Protein AF-A0A0G0SD91-F1 (afdb_monomer_lite)

pLDDT: mean 77.03, std 15.84, range [38.84, 97.56]

Radius of gyration: 37.97 Å; chains: 1; bounding box: 126×63×92 Å

Sequence (371 aa):
MRRHIIYLAIAIAIIWIVPMLSSYANAATCQLTNITWTQESAKIGDLVKYKIDGKNCSLEKVHVVVWSDHSGSSDTREAEFDVYFPREGAVFISDWRVANSNPFTNASLYLVASINSSGSGTSVDSSKTGTIKYLKVAPVIDQNPTVTITDFSITPITIPANEATRLKVTFKAKVDSPLYFIARCSGVQAFMIDGAGNKVYTQAIKPVSATNPNYSFDFNHDYTAGGDGVVAFRGKLECIGSAIVVLPTSSSVPITIGKGGGTGTGNTGAPGTPGTTQNYQFTVPNWLKGQPSSLTDLLDIIAKWLFNLAIPVAVGLIIWAGVLLMTAGANPANVKKGGAILKWVAIGLAIIFINKGFISLIRSVLELGNK

InterPro domains:
  IPR043993 Type IV secretion system pilin [PF18895] (294-360)

Secondary structure (DSSP, 8-state):
-HHHHHHHHHHHHHHHHHHHHT-----PPPEEEEEEES-SEE-TT-EEEEEEEEES-TT-EEEEEEEEE-TTS--EEEEEEEEE--SS-SEEEEEEE-------TTPEEEEEEEESTTTTS-EEETTTSS----EEE---------EEEEEEEEE-SEEETTSEEEEEEEEEEEES-HHHHHHH-SEEEEEEE-TT--EEEEPPPEEPPSS--EEEEEEEEEEE-SSSEEEEEEEEEEEES-S-----BPPPEEEEEEPS--------PPPPPTTS----------TT-S--SSHHHHHHHHHHHHHHHHHHHHHHHHHHHHHHHHT-TT-HHHHHHHHHHHHHHHHHHHHHHHHHHHHHHHHHHHHHTT-

Foldseek 3Di:
DVVVVVVVVVVVVCVVVVVVVVPPPPLPPKAWDAKDWPALEDEQFDKTKIKTFIDSQAQFKKKKWKWWDDVPDDIDTDDIDIDTHHNDDRMDMDIDGRHPPDLDFFIFIWMKMFGDPPPDTNIDTLVPPPPNSGHGHHGPPPPLFDKDWPDWDWPPLEAEAQDWDKIKIKTKIFGPQLSVLVVAFQWKKKFKAWPVRDTPDIDDTDGGDNPDRMDMDIDIDTDHHNDFDKIWIKMWMDGPRHPPRDTDIGDIRIRGHDHPDDDDDDDDDDDDDPPDDDDDPPDPPPLCPPPDPDPVVVVVSVLVVCVVVLVVVLVVLLVVLVVLCVPCPPPVVSVVVSVVSNVVSVVVVVVSVVVVVVVVVVVVVVVVVVD

Organism: NCBI:txid1619031

Structure (mmCIF, N/CA/C/O backbone):
data_AF-A0A0G0SD91-F1
#
_entry.id   AF-A0A0G0SD91-F1
#
loop_
_atom_site.group_PDB
_atom_site.id
_atom_site.type_symbol
_atom_site.label_atom_id
_atom_site.label_alt_id
_atom_site.label_comp_id
_atom_site.label_asym_id
_atom_site.label_entity_id
_atom_site.label_seq_id
_atom_site.pdbx_PDB_ins_code
_atom_site.Cartn_x
_atom_site.Cartn_y
_atom_site.Cartn_z
_atom_site.occupancy
_atom_site.B_iso_or_equiv
_atom_site.auth_seq_id
_atom_site.auth_comp_id
_atom_site.auth_asym_id
_atom_site.auth_atom_id
_atom_site.pdbx_PDB_model_num
ATOM 1 N N . MET A 1 1 ? -85.835 14.166 34.777 1.00 57.97 1 MET A N 1
ATOM 2 C CA . MET A 1 1 ? -85.043 13.206 35.587 1.00 57.97 1 MET A CA 1
ATOM 3 C C . MET A 1 1 ? -83.974 12.442 34.792 1.00 57.97 1 MET A C 1
ATOM 5 O O . MET A 1 1 ? -82.835 12.431 35.230 1.00 57.97 1 MET A O 1
ATOM 9 N N . ARG A 1 2 ? -84.260 11.884 33.601 1.00 56.41 2 ARG A N 1
ATOM 10 C CA . ARG A 1 2 ? -83.272 11.117 32.796 1.00 56.41 2 ARG A CA 1
ATOM 11 C C . ARG A 1 2 ? -81.983 11.861 32.400 1.00 56.41 2 ARG A C 1
ATOM 13 O O . ARG A 1 2 ? -80.931 11.239 32.361 1.00 56.41 2 ARG A O 1
ATOM 20 N N . ARG A 1 3 ? -82.034 13.173 32.135 1.00 57.56 3 ARG A N 1
ATOM 21 C CA . ARG A 1 3 ? -80.836 13.947 31.746 1.00 57.56 3 ARG A CA 1
ATOM 22 C C . ARG A 1 3 ? -79.825 14.112 32.890 1.00 57.56 3 ARG A C 1
ATOM 24 O O . ARG A 1 3 ? -78.634 14.043 32.632 1.00 57.56 3 ARG A O 1
ATOM 31 N N . HIS A 1 4 ? -80.270 14.235 34.142 1.00 67.88 4 HIS A N 1
ATOM 32 C CA . HIS A 1 4 ? -79.358 14.403 35.284 1.00 67.88 4 HIS A CA 1
ATOM 33 C C . HIS A 1 4 ? -78.579 13.129 35.638 1.00 67.88 4 HIS A C 1
ATOM 35 O O . HIS A 1 4 ? -77.438 13.223 36.074 1.00 67.88 4 HIS A O 1
ATOM 41 N N . ILE A 1 5 ? -79.145 11.946 35.379 1.00 72.62 5 ILE A N 1
ATOM 42 C CA . ILE A 1 5 ? -78.468 10.662 35.629 1.00 72.62 5 ILE A CA 1
ATOM 43 C C . ILE A 1 5 ? -77.299 10.455 34.650 1.00 72.62 5 ILE A C 1
ATOM 45 O O . ILE A 1 5 ? -76.251 9.950 35.041 1.00 72.62 5 ILE A O 1
ATOM 49 N N . ILE A 1 6 ? -77.437 10.911 33.399 1.00 76.25 6 ILE A N 1
ATOM 50 C CA . ILE A 1 6 ? -76.376 10.801 32.384 1.00 76.25 6 ILE A CA 1
ATOM 51 C C . ILE A 1 6 ? -75.187 11.710 32.730 1.00 76.25 6 ILE A C 1
ATOM 53 O O . ILE A 1 6 ? -74.043 11.270 32.651 1.00 76.25 6 ILE A O 1
ATOM 57 N N . TYR A 1 7 ? -75.435 12.946 33.179 1.00 74.69 7 TYR A N 1
ATOM 58 C CA . TYR A 1 7 ? -74.351 13.850 33.587 1.00 74.69 7 TYR A CA 1
ATOM 59 C C . TYR A 1 7 ? -73.606 13.356 34.832 1.00 74.69 7 TYR A C 1
ATOM 61 O O . TYR A 1 7 ? -72.387 13.488 34.895 1.00 74.69 7 TYR A O 1
ATOM 69 N N . LEU A 1 8 ? -74.308 12.733 35.785 1.00 77.06 8 LEU A N 1
ATOM 70 C CA . LEU A 1 8 ? -73.675 12.148 36.968 1.00 77.06 8 LEU A CA 1
ATOM 71 C C . LEU A 1 8 ? -72.787 10.945 36.599 1.00 77.06 8 LEU A C 1
ATOM 73 O O . LEU A 1 8 ? -71.674 10.828 37.102 1.00 77.06 8 LEU A O 1
ATOM 77 N N . ALA A 1 9 ? -73.236 10.091 35.673 1.00 74.25 9 ALA A N 1
ATOM 78 C CA . ALA A 1 9 ? -72.454 8.947 35.202 1.00 74.25 9 ALA A CA 1
ATOM 79 C C . ALA A 1 9 ? -71.188 9.371 34.432 1.00 74.25 9 ALA A C 1
ATOM 81 O O . ALA A 1 9 ? -70.125 8.788 34.635 1.00 74.25 9 ALA A O 1
ATOM 82 N N . ILE A 1 10 ? -71.273 10.416 33.599 1.00 76.44 10 ILE A N 1
ATOM 83 C CA . ILE A 1 10 ? -70.111 10.960 32.877 1.00 76.44 10 ILE A CA 1
ATOM 84 C C . ILE A 1 10 ? -69.128 11.631 33.847 1.00 76.44 10 ILE A C 1
ATOM 86 O O . ILE A 1 10 ? -67.925 11.417 33.733 1.00 76.44 10 ILE A O 1
ATOM 90 N N . ALA A 1 11 ? -69.614 12.388 34.836 1.00 76.06 11 ALA A N 1
ATOM 91 C CA . ALA A 1 11 ? -68.754 13.018 35.839 1.00 76.06 11 ALA A CA 1
ATOM 92 C C . ALA A 1 11 ? -68.000 11.982 36.690 1.00 76.06 11 ALA A C 1
ATOM 94 O O . ALA A 1 11 ? -66.803 12.135 36.925 1.00 76.06 11 ALA A O 1
ATOM 95 N N . ILE A 1 12 ? -68.666 10.892 37.089 1.00 75.25 12 ILE A N 1
ATOM 96 C CA . ILE A 1 12 ? -68.025 9.788 37.815 1.00 75.25 12 ILE A CA 1
ATOM 97 C C . ILE A 1 12 ? -66.996 9.084 36.917 1.00 75.25 12 ILE A C 1
ATOM 99 O O . ILE A 1 12 ? -65.880 8.843 37.363 1.00 75.25 12 ILE A O 1
ATOM 103 N N . ALA A 1 13 ? -67.307 8.825 35.643 1.00 68.25 13 ALA A N 1
ATOM 104 C CA . ALA A 1 13 ? -66.346 8.223 34.715 1.00 68.25 13 ALA A CA 1
ATOM 105 C C . ALA A 1 13 ? -65.090 9.096 34.517 1.00 68.25 13 ALA A C 1
ATOM 107 O O . ALA A 1 13 ? -63.977 8.577 34.527 1.00 68.25 13 ALA A O 1
ATOM 108 N N . ILE A 1 14 ? -65.237 10.421 34.415 1.00 68.31 14 ILE A N 1
ATOM 109 C CA . ILE A 1 14 ? -64.098 11.347 34.290 1.00 68.31 14 ILE A CA 1
ATOM 110 C C . ILE A 1 14 ? -63.249 11.353 35.574 1.00 68.31 14 ILE A C 1
ATOM 112 O O . ILE A 1 14 ? -62.024 11.321 35.487 1.00 68.31 14 ILE A O 1
ATOM 116 N N . ILE A 1 15 ? -63.868 11.301 36.759 1.00 72.06 15 ILE A N 1
ATOM 117 C CA . ILE A 1 15 ? -63.155 11.250 38.050 1.00 72.06 15 ILE A CA 1
ATOM 118 C C . ILE A 1 15 ? -62.310 9.970 38.203 1.00 72.06 15 ILE A C 1
ATOM 120 O O . ILE A 1 15 ? -61.256 10.019 38.832 1.00 72.06 15 ILE A O 1
ATOM 124 N N . TRP A 1 16 ? -62.712 8.849 37.592 1.00 60.22 16 TRP A N 1
ATOM 125 C CA . TRP A 1 16 ? -61.935 7.599 37.605 1.00 60.22 16 TRP A CA 1
ATOM 126 C C . TRP A 1 16 ? -60.894 7.488 36.478 1.00 60.22 16 TRP A C 1
ATOM 128 O O . TRP A 1 16 ? -59.903 6.781 36.643 1.00 60.22 16 TRP A O 1
ATOM 138 N N . ILE A 1 17 ? -61.070 8.190 35.352 1.00 57.78 17 ILE A N 1
ATOM 139 C CA . ILE A 1 17 ? -60.138 8.136 34.208 1.00 57.78 17 ILE A CA 1
ATOM 140 C C . ILE A 1 17 ? -58.971 9.128 34.368 1.00 57.78 17 ILE A C 1
ATOM 142 O O . ILE A 1 17 ? -57.847 8.830 33.966 1.00 57.78 17 ILE A O 1
ATOM 146 N N . VAL A 1 18 ? -59.193 10.289 34.993 1.00 58.34 18 VAL A N 1
ATOM 147 C CA . VAL A 1 18 ? -58.158 11.330 35.159 1.00 58.34 18 VAL A CA 1
ATOM 148 C C . VAL A 1 18 ? -56.937 10.874 35.990 1.00 58.34 18 VAL A C 1
ATOM 150 O O . VAL A 1 18 ? -55.821 11.188 35.574 1.00 58.34 18 VAL A O 1
ATOM 153 N N . PRO A 1 19 ? -57.058 10.070 37.069 1.00 53.84 19 PRO A N 1
ATOM 154 C CA . PRO A 1 19 ? -55.893 9.565 37.806 1.00 53.84 19 PRO A CA 1
ATOM 155 C C . PRO A 1 19 ? -55.067 8.530 37.023 1.00 53.84 19 PRO A C 1
ATOM 157 O O . PRO A 1 19 ? -53.876 8.356 37.284 1.00 53.84 19 PRO A O 1
ATOM 160 N N . MET A 1 20 ? -55.674 7.852 36.040 1.00 50.22 20 MET A N 1
ATOM 161 C CA . MET A 1 20 ? -54.981 6.887 35.177 1.00 50.22 20 MET A CA 1
ATOM 162 C C . MET A 1 20 ? -54.070 7.579 34.152 1.00 50.22 20 MET A C 1
ATOM 164 O O . MET A 1 20 ? -53.064 7.006 33.743 1.00 50.22 20 MET A O 1
ATOM 168 N N . LEU A 1 21 ? -54.362 8.836 33.802 1.00 51.53 21 LEU A N 1
ATOM 169 C CA . LEU A 1 21 ? -53.536 9.664 32.916 1.00 51.53 21 LEU A CA 1
ATOM 170 C C . LEU A 1 21 ? -52.438 10.448 33.653 1.00 51.53 21 LEU A C 1
ATOM 172 O O . LEU A 1 21 ? -51.563 11.004 33.001 1.00 51.53 21 LEU A O 1
ATOM 176 N N . SER A 1 22 ? -52.424 10.480 34.991 1.00 46.84 22 SER A N 1
ATOM 177 C CA . SER A 1 22 ? -51.374 11.156 35.778 1.00 46.84 22 SER A CA 1
ATOM 178 C C . SER A 1 22 ? -50.196 10.256 36.170 1.00 46.84 22 SER A C 1
ATOM 180 O O . SER A 1 22 ? -49.321 10.679 36.918 1.00 46.84 22 SER A O 1
ATOM 182 N N . SER A 1 23 ? -50.135 9.029 35.645 1.00 47.47 23 SER A N 1
ATOM 183 C CA . SER A 1 23 ? -48.976 8.135 35.785 1.00 47.47 23 SER A CA 1
ATOM 184 C C . SER A 1 23 ? -48.070 8.153 34.548 1.00 47.47 23 SER A C 1
ATOM 186 O O . SER A 1 23 ? -47.435 7.155 34.213 1.00 47.47 23 SER A O 1
ATOM 188 N N . TYR A 1 24 ? -47.937 9.314 33.894 1.00 48.19 24 TYR A N 1
ATOM 189 C CA . TYR A 1 24 ? -46.712 9.610 33.151 1.00 48.19 24 TYR A CA 1
ATOM 190 C C . TYR A 1 24 ? -45.599 9.753 34.183 1.00 48.19 24 TYR A C 1
ATOM 192 O O . TYR A 1 24 ? -45.328 10.830 34.710 1.00 48.19 24 TYR A O 1
ATOM 200 N N . ALA A 1 25 ? -45.031 8.600 34.534 1.00 47.72 25 ALA A N 1
ATOM 201 C CA . ALA A 1 25 ? -43.797 8.484 35.273 1.00 47.72 25 ALA A CA 1
ATOM 202 C C . ALA A 1 25 ? -42.819 9.525 34.732 1.00 47.72 25 ALA A C 1
ATOM 204 O O . ALA A 1 25 ? -42.653 9.634 33.515 1.00 47.72 25 ALA A O 1
ATOM 205 N N . ASN A 1 26 ? -42.187 10.279 35.634 1.00 50.97 26 ASN A N 1
ATOM 206 C CA . ASN A 1 26 ? -40.977 11.020 35.314 1.00 50.97 26 ASN A CA 1
ATOM 207 C C . ASN A 1 26 ? -40.096 10.065 34.511 1.00 50.97 26 ASN A C 1
ATOM 209 O O . ASN A 1 26 ? -39.645 9.062 35.071 1.00 50.97 26 ASN A O 1
ATOM 213 N N . ALA A 1 27 ? -39.952 10.308 33.204 1.00 57.25 27 ALA A N 1
ATOM 214 C CA . ALA A 1 27 ? -39.057 9.525 32.375 1.00 57.25 27 ALA A CA 1
ATOM 215 C C . ALA A 1 27 ? -37.710 9.628 33.075 1.00 57.25 27 ALA A C 1
ATOM 217 O O . ALA A 1 27 ? -37.173 10.729 33.225 1.00 57.25 27 ALA A O 1
ATOM 218 N N . ALA A 1 28 ? -37.277 8.519 33.674 1.00 67.50 28 ALA A N 1
ATOM 219 C CA . ALA A 1 28 ? -36.104 8.525 34.518 1.00 67.50 28 ALA A CA 1
ATOM 220 C C . ALA A 1 28 ? -34.969 9.086 33.667 1.00 67.50 28 ALA A C 1
ATOM 222 O O . ALA A 1 28 ? -34.716 8.577 32.577 1.00 67.50 28 ALA A O 1
ATOM 223 N N . THR A 1 29 ? -34.378 10.190 34.122 1.00 81.19 29 THR A N 1
ATOM 224 C CA . THR A 1 29 ? -33.370 10.903 33.346 1.00 81.19 29 THR A CA 1
ATOM 225 C C . THR A 1 29 ? -32.266 9.921 32.987 1.00 81.19 29 THR A C 1
ATOM 227 O O . THR A 1 29 ? -31.808 9.160 33.844 1.00 81.19 29 THR A O 1
ATOM 230 N N . CYS A 1 30 ? -31.890 9.882 31.708 1.00 83.19 30 CYS A N 1
ATOM 231 C CA . CYS A 1 30 ? -30.804 9.024 31.261 1.00 83.19 30 CYS A CA 1
ATOM 232 C C . CYS A 1 30 ? -29.552 9.350 32.074 1.00 83.19 30 CYS A C 1
ATOM 234 O O . CYS A 1 30 ? -29.161 10.508 32.220 1.00 83.19 30 CYS A O 1
ATOM 236 N N . GLN A 1 31 ? -28.956 8.315 32.650 1.00 86.19 31 GLN A N 1
ATOM 237 C CA . GLN A 1 31 ? -27.756 8.425 33.463 1.00 86.19 31 GLN A CA 1
ATOM 238 C C . GLN A 1 31 ? -26.686 7.543 32.849 1.00 86.19 31 GLN A C 1
ATOM 240 O O . GLN A 1 31 ? -26.772 6.315 32.919 1.00 86.19 31 GLN A O 1
ATOM 245 N N . LEU A 1 32 ? -25.664 8.161 32.261 1.00 86.44 32 LEU A N 1
ATOM 246 C CA . LEU A 1 32 ? -24.456 7.439 31.880 1.00 86.44 32 LEU A CA 1
ATOM 247 C C . LEU A 1 32 ? -23.787 6.897 33.147 1.00 86.44 32 LEU A C 1
ATOM 249 O O . LEU A 1 32 ? -23.733 7.566 34.177 1.00 86.44 32 LEU A O 1
ATOM 253 N N . THR A 1 33 ? -23.286 5.672 33.069 1.00 86.00 33 THR A N 1
ATOM 254 C CA . THR A 1 33 ? -22.681 4.966 34.205 1.00 86.00 33 THR A CA 1
ATOM 255 C C . THR A 1 33 ? -21.227 4.605 33.960 1.00 86.00 33 THR A C 1
ATOM 257 O O . THR A 1 33 ? -20.437 4.643 34.899 1.00 86.00 33 THR A O 1
ATOM 260 N N . ASN A 1 34 ? -20.855 4.272 32.722 1.00 85.50 34 ASN A N 1
ATOM 261 C CA . ASN A 1 34 ? -19.487 3.896 32.391 1.00 85.50 34 ASN A CA 1
ATOM 262 C C . ASN A 1 34 ? -19.179 4.151 30.912 1.00 85.50 34 ASN A C 1
ATOM 264 O O . ASN A 1 34 ? -20.070 4.082 30.064 1.00 85.50 34 ASN A O 1
ATOM 268 N N . ILE A 1 35 ? -17.910 4.398 30.600 1.00 85.62 35 ILE A N 1
ATOM 269 C CA . ILE A 1 35 ? -17.395 4.428 29.233 1.00 85.62 35 ILE A CA 1
ATOM 270 C C . ILE A 1 35 ? -16.004 3.801 29.198 1.00 85.62 35 ILE A C 1
ATOM 272 O O . ILE A 1 35 ? -15.115 4.190 29.949 1.00 85.62 35 ILE A O 1
ATOM 276 N N . THR A 1 36 ? -15.818 2.795 28.346 1.00 87.06 36 THR A N 1
ATOM 277 C CA . THR A 1 36 ? -14.576 2.011 28.306 1.00 87.06 36 THR A CA 1
ATOM 278 C C . THR A 1 36 ? -14.166 1.660 26.887 1.00 87.06 36 THR A C 1
ATOM 280 O O . THR A 1 36 ? -14.999 1.376 26.025 1.00 87.06 36 THR A O 1
ATOM 283 N N . TRP A 1 37 ? -12.857 1.619 26.650 1.00 87.25 37 TRP A N 1
ATOM 284 C CA . TRP A 1 37 ? -12.303 0.927 25.497 1.00 87.25 37 TRP A CA 1
ATOM 285 C C . TRP A 1 37 ? -12.350 -0.583 2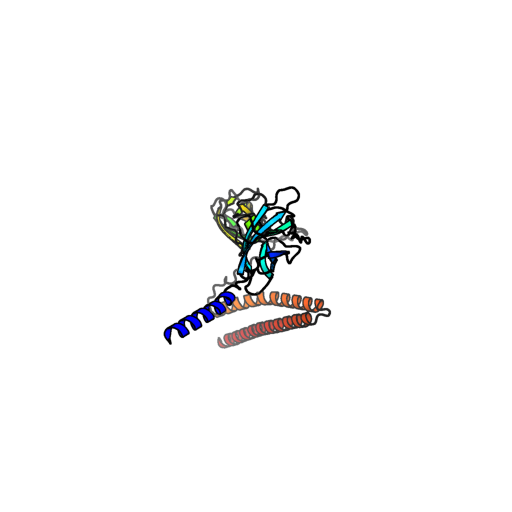5.734 1.00 87.25 37 TRP A C 1
ATOM 287 O O . TRP A 1 37 ? -12.071 -1.077 26.827 1.00 87.25 37 TRP A O 1
ATOM 297 N N . THR A 1 38 ? -12.681 -1.336 24.691 1.00 85.75 38 THR A N 1
ATOM 298 C CA . THR A 1 38 ? -12.638 -2.809 24.726 1.00 85.75 38 THR A CA 1
ATOM 299 C C . THR A 1 38 ? -11.217 -3.363 24.603 1.00 85.75 38 THR A C 1
ATOM 301 O O . THR A 1 38 ? -10.988 -4.533 24.901 1.00 85.75 38 THR A O 1
ATOM 304 N N . GLN A 1 39 ? -10.273 -2.533 24.156 1.00 83.94 39 GLN A N 1
ATOM 305 C CA . GLN A 1 39 ? -8.876 -2.875 23.906 1.00 83.94 39 GLN A CA 1
ATOM 306 C C . GLN A 1 39 ? -7.973 -1.954 24.735 1.00 83.94 39 GLN A C 1
ATOM 308 O O . GLN A 1 39 ? -8.330 -0.809 25.000 1.00 83.94 39 GLN A O 1
ATOM 313 N N . GLU A 1 40 ? -6.807 -2.454 25.144 1.00 82.38 40 GLU A N 1
ATOM 314 C CA . GLU A 1 40 ? -5.823 -1.692 25.935 1.00 82.38 40 GLU A CA 1
ATOM 315 C C . GLU A 1 40 ? -4.749 -1.032 25.068 1.00 82.38 40 GLU A C 1
ATOM 317 O O . GLU A 1 40 ? -4.087 -0.089 25.499 1.00 82.38 40 GLU A O 1
ATOM 322 N N . SER A 1 41 ? -4.579 -1.507 23.835 1.00 78.94 41 SER A N 1
ATOM 323 C CA . SER A 1 41 ? -3.668 -0.921 22.863 1.00 78.94 41 SER A CA 1
ATOM 324 C C . SER A 1 41 ? -4.221 -1.022 21.449 1.00 78.94 41 SER A C 1
ATOM 326 O O . SER A 1 41 ? -5.003 -1.919 21.139 1.00 78.94 41 SER A O 1
ATOM 328 N N . ALA A 1 42 ? -3.820 -0.078 20.602 1.00 79.31 42 ALA A N 1
ATOM 329 C CA . ALA A 1 42 ? -4.154 -0.065 19.184 1.00 79.31 42 ALA A CA 1
ATOM 330 C C . ALA A 1 42 ? -3.066 0.637 18.375 1.00 79.31 42 ALA A C 1
ATOM 332 O O . ALA A 1 42 ? -2.270 1.415 18.912 1.00 79.31 42 ALA A O 1
ATOM 333 N N . LYS A 1 43 ? -3.031 0.359 17.074 1.00 73.44 43 LYS A N 1
ATOM 334 C CA . LYS A 1 43 ? -2.183 1.062 16.112 1.00 73.44 43 LYS A CA 1
ATOM 335 C C . LYS A 1 43 ? -3.007 2.087 15.344 1.00 73.44 43 LYS A C 1
ATOM 337 O O . LYS A 1 43 ? -4.224 1.971 15.207 1.00 73.44 43 LYS A O 1
ATOM 342 N N . ILE A 1 44 ? -2.324 3.085 14.795 1.00 74.69 44 ILE A N 1
ATOM 343 C CA . ILE A 1 44 ? -2.942 4.036 13.869 1.00 74.69 44 ILE A CA 1
ATOM 344 C C . ILE A 1 44 ? -3.548 3.270 12.689 1.00 74.69 44 ILE A C 1
ATOM 346 O O . ILE A 1 44 ? -2.885 2.441 12.066 1.00 74.69 44 ILE A O 1
ATOM 350 N N . GLY A 1 45 ? -4.808 3.569 12.379 1.00 72.69 45 GLY A N 1
ATOM 351 C CA . GLY A 1 45 ? -5.584 2.899 11.342 1.00 72.69 45 GLY A CA 1
ATOM 352 C C . GLY A 1 45 ? -6.382 1.686 11.821 1.00 72.69 45 GLY A C 1
ATOM 353 O O . GLY A 1 45 ? -7.294 1.280 11.093 1.00 72.69 45 GLY A O 1
ATOM 354 N N . ASP A 1 46 ? -6.118 1.150 13.018 1.00 79.06 46 ASP A N 1
ATOM 355 C CA . ASP A 1 46 ? -6.910 0.056 13.583 1.00 79.06 46 ASP A CA 1
ATOM 356 C C . ASP A 1 46 ? -8.344 0.518 13.888 1.00 79.06 46 ASP A C 1
ATOM 358 O O . ASP A 1 46 ? -8.610 1.690 14.175 1.00 79.06 46 ASP A O 1
ATOM 362 N N . LEU A 1 47 ? -9.281 -0.430 13.816 1.00 82.50 47 LEU A N 1
ATOM 363 C CA . LEU A 1 47 ? -10.640 -0.256 14.320 1.00 82.50 47 LEU A CA 1
ATOM 364 C C . LEU A 1 47 ? -10.676 -0.699 15.782 1.00 82.50 47 LEU A C 1
ATOM 366 O O . LEU A 1 47 ? -10.458 -1.872 16.095 1.00 82.50 47 LEU A O 1
ATOM 370 N N . VAL A 1 48 ? -10.969 0.243 16.668 1.00 87.75 48 VAL A N 1
ATOM 371 C CA . VAL A 1 48 ? -11.105 0.009 18.103 1.00 87.75 48 VAL A CA 1
ATOM 372 C C . VAL A 1 48 ? -12.559 0.107 18.516 1.00 87.75 48 VAL A C 1
ATOM 374 O O . VAL A 1 48 ? -13.301 0.959 18.039 1.00 87.75 48 VAL A O 1
ATOM 377 N N . LYS A 1 49 ? -12.970 -0.768 19.430 1.00 90.56 49 LYS A N 1
ATOM 378 C CA . LYS A 1 49 ? -14.329 -0.757 19.972 1.00 90.56 49 LYS A CA 1
ATOM 379 C C . LYS A 1 49 ? -14.359 -0.004 21.287 1.00 90.56 49 LYS A C 1
ATOM 381 O O . LYS A 1 49 ? -13.538 -0.283 22.167 1.00 90.56 49 LYS A O 1
ATOM 386 N N . TYR A 1 50 ? -15.335 0.876 21.443 1.00 89.75 50 TYR A N 1
ATOM 387 C CA . TYR A 1 50 ? -15.676 1.487 22.723 1.00 89.75 50 TYR A CA 1
ATOM 388 C C . TYR A 1 50 ? -17.077 1.061 23.148 1.00 89.75 50 TYR A C 1
ATOM 390 O O . TYR A 1 50 ? -17.918 0.700 22.321 1.00 89.75 50 TYR A O 1
ATOM 398 N N . LYS A 1 51 ? -17.302 1.075 24.457 1.00 90.62 51 LYS A N 1
ATOM 399 C CA . LYS A 1 51 ? -18.542 0.677 25.104 1.00 90.62 51 LYS A CA 1
ATOM 400 C C . LYS A 1 51 ? -19.008 1.794 26.034 1.00 90.62 51 LYS A C 1
ATOM 402 O O . LYS A 1 51 ? -18.213 2.281 26.833 1.00 90.62 51 LYS A O 1
ATOM 407 N N . ILE A 1 52 ? -20.286 2.156 25.950 1.00 90.50 52 ILE A N 1
ATOM 408 C CA . ILE A 1 52 ? -20.942 3.138 26.824 1.00 90.50 52 ILE A CA 1
ATOM 409 C C . ILE A 1 52 ? -22.088 2.437 27.553 1.00 90.50 52 ILE A C 1
ATOM 411 O O . ILE A 1 52 ? -22.969 1.868 26.911 1.00 90.50 52 ILE A O 1
ATOM 415 N N . ASP A 1 53 ? -22.073 2.471 28.883 1.00 90.06 53 ASP A N 1
ATOM 416 C CA . ASP A 1 53 ? -23.131 1.937 29.738 1.00 90.06 53 ASP A CA 1
ATOM 417 C C . ASP A 1 53 ? -23.986 3.090 30.290 1.00 90.06 53 ASP A C 1
ATOM 419 O O . ASP A 1 53 ? -23.452 4.072 30.812 1.00 90.06 53 ASP A O 1
ATOM 423 N N . GLY A 1 54 ? -25.311 2.963 30.262 1.00 88.75 54 GLY A N 1
ATOM 424 C CA . GLY A 1 54 ? -26.243 3.960 30.786 1.00 88.75 54 GLY A CA 1
ATOM 425 C C . GLY A 1 54 ? -27.555 3.353 31.283 1.00 88.75 54 GLY A C 1
ATOM 426 O O . GLY A 1 54 ? -27.987 2.300 30.823 1.00 88.75 54 GLY A O 1
ATOM 427 N N . LYS A 1 55 ? -28.206 4.012 32.243 1.00 89.06 55 LYS A N 1
ATOM 428 C CA . LYS A 1 55 ? -29.523 3.636 32.774 1.00 89.06 55 LYS A CA 1
ATOM 429 C C . LYS A 1 55 ? -30.586 4.569 32.217 1.00 89.06 55 LYS A C 1
ATOM 431 O O . LYS A 1 55 ? -30.408 5.781 32.262 1.00 89.06 55 LYS A O 1
ATOM 436 N N . ASN A 1 56 ? -31.694 3.996 31.746 1.00 87.69 56 ASN A N 1
ATOM 437 C CA . ASN A 1 56 ? -32.825 4.733 31.166 1.00 87.69 56 ASN A CA 1
ATOM 438 C C . ASN A 1 56 ? -32.423 5.627 29.983 1.00 87.69 56 ASN A C 1
ATOM 440 O O . ASN A 1 56 ? -32.941 6.721 29.815 1.00 87.69 56 ASN A O 1
ATOM 444 N N . CYS A 1 57 ? -31.476 5.152 29.173 1.00 86.00 57 CYS A N 1
ATOM 445 C CA . CYS A 1 57 ? -30.914 5.898 28.050 1.00 86.00 57 CYS A CA 1
ATOM 446 C C . CYS A 1 57 ? -31.490 5.504 26.690 1.00 86.00 57 CYS A C 1
ATOM 448 O O . CYS A 1 57 ? -30.962 5.923 25.672 1.00 86.00 57 CYS A O 1
ATOM 450 N N . SER A 1 58 ? -32.546 4.690 26.638 1.00 86.75 58 SER A N 1
ATOM 451 C CA . SER A 1 58 ? -33.115 4.214 25.375 1.00 86.75 58 SER A CA 1
ATOM 452 C C . SER A 1 58 ? -33.473 5.374 24.443 1.00 86.75 58 SER A C 1
ATOM 454 O O . SER A 1 58 ? -34.273 6.228 24.810 1.00 86.75 58 SER A O 1
ATOM 456 N N . LEU A 1 59 ? -32.930 5.352 23.218 1.00 85.06 59 LEU A N 1
ATOM 457 C CA . LEU A 1 59 ? -33.108 6.377 22.176 1.00 85.06 59 LEU A CA 1
ATOM 458 C C . LEU A 1 59 ? -32.504 7.757 22.487 1.00 85.06 59 LEU A C 1
ATOM 460 O O . LEU A 1 59 ? -32.666 8.676 21.685 1.00 85.06 59 LEU A O 1
ATOM 464 N N . GLU A 1 60 ? -31.773 7.904 23.591 1.00 86.56 60 GLU A N 1
ATOM 465 C CA . GLU A 1 60 ? -31.109 9.162 23.918 1.00 86.56 60 GLU A CA 1
ATOM 466 C C . GLU A 1 60 ? -29.862 9.379 23.062 1.00 86.56 60 GLU A C 1
ATOM 468 O O . GLU A 1 60 ? -29.107 8.447 22.751 1.00 86.56 60 GLU A O 1
ATOM 473 N N . LYS A 1 61 ? -29.653 10.646 22.691 1.00 88.00 61 LYS A N 1
ATOM 474 C CA . LYS A 1 61 ? -28.474 11.103 21.957 1.00 88.00 61 LYS A CA 1
ATOM 475 C C . LYS A 1 61 ? -27.337 11.352 22.943 1.00 88.00 61 LYS A C 1
ATOM 477 O O . LYS A 1 61 ? -27.453 12.176 23.850 1.00 88.00 61 LYS A O 1
ATOM 482 N N . VAL A 1 62 ? -26.216 10.682 22.721 1.00 88.00 62 VAL A N 1
ATOM 483 C CA . VAL A 1 62 ? -25.004 10.826 23.522 1.00 88.00 62 VAL A CA 1
ATOM 484 C C . VAL A 1 62 ? -23.902 11.398 22.659 1.00 88.00 62 VAL A C 1
ATOM 486 O O . VAL A 1 62 ? -23.578 10.876 21.595 1.00 88.00 62 VAL A O 1
ATOM 489 N N . HIS A 1 63 ? -23.337 12.490 23.140 1.00 89.25 63 HIS A N 1
ATOM 490 C CA . HIS A 1 63 ? -22.225 13.169 22.520 1.00 89.25 63 HIS A CA 1
ATOM 491 C C . HIS A 1 63 ? -20.921 12.582 23.052 1.00 89.25 63 HIS A C 1
ATOM 493 O O . HIS A 1 63 ? -20.736 12.498 24.268 1.00 89.25 63 HIS A O 1
ATOM 499 N N . VAL A 1 64 ? -20.035 12.146 22.161 1.00 88.81 64 VAL A N 1
ATOM 500 C CA . VAL A 1 64 ? -18.777 11.484 22.512 1.00 88.81 64 VAL A CA 1
ATOM 501 C C . VAL A 1 64 ? -17.616 12.287 21.950 1.00 88.81 64 VAL A C 1
ATOM 503 O O . VAL A 1 64 ? -17.558 12.570 20.754 1.00 88.81 64 VAL A O 1
ATOM 506 N N . VAL A 1 65 ? -16.666 12.610 22.823 1.00 87.62 65 VAL A N 1
ATOM 507 C CA . VAL A 1 65 ? -15.417 13.281 22.469 1.00 87.62 65 VAL A CA 1
ATOM 508 C C . VAL A 1 65 ? -14.254 12.357 22.805 1.00 87.62 65 VAL A C 1
ATOM 510 O O . VAL A 1 65 ? -14.157 11.838 23.920 1.00 87.62 65 VAL A O 1
ATOM 513 N N . VAL A 1 66 ? -13.373 12.155 21.830 1.00 88.12 66 VAL A N 1
ATOM 514 C CA . VAL A 1 66 ? -12.105 11.449 21.999 1.00 88.12 66 VAL A CA 1
ATOM 515 C C . VAL A 1 66 ? -11.029 12.488 22.265 1.00 88.12 66 VAL A C 1
ATOM 517 O O . VAL A 1 66 ? -10.816 13.391 21.454 1.00 88.12 66 VAL A O 1
ATOM 520 N N . TRP A 1 67 ? -10.347 12.339 23.389 1.00 85.38 67 TRP A N 1
ATOM 521 C CA . TRP A 1 67 ? -9.233 13.183 23.780 1.00 85.38 67 TRP A CA 1
ATOM 522 C C . TRP A 1 67 ? -7.947 12.373 23.810 1.00 85.38 67 TRP A C 1
ATOM 524 O O . TRP A 1 67 ? -7.953 11.170 24.081 1.00 85.38 67 TRP A O 1
ATOM 534 N N . SER A 1 68 ? -6.839 13.051 23.562 1.00 83.56 68 SER A N 1
ATOM 535 C CA . SER A 1 68 ? -5.501 12.514 23.765 1.00 83.56 68 SER A CA 1
ATOM 536 C C . SER A 1 68 ? -4.809 13.263 24.892 1.00 83.56 68 SER A C 1
ATOM 538 O O . SER A 1 68 ? -4.659 14.486 24.819 1.00 83.56 68 SER A O 1
ATOM 540 N N . ASP A 1 69 ? -4.359 12.503 25.882 1.00 80.81 69 ASP A N 1
ATOM 541 C CA . ASP A 1 69 ? -3.456 12.955 26.932 1.00 80.81 69 ASP A CA 1
ATOM 542 C C . ASP A 1 69 ? -2.010 12.712 26.482 1.00 80.81 69 ASP A C 1
ATOM 544 O O . ASP A 1 69 ? -1.645 11.634 25.985 1.00 80.81 69 ASP A O 1
ATOM 548 N N . HIS A 1 70 ? -1.195 13.744 26.654 1.00 74.50 70 HIS A N 1
ATOM 549 C CA . HIS A 1 70 ? 0.218 13.756 26.340 1.00 74.50 70 HIS A CA 1
ATOM 550 C C . HIS A 1 70 ? 0.979 14.221 27.573 1.00 74.50 70 HIS A C 1
ATOM 552 O O . HIS A 1 70 ? 0.711 15.288 28.125 1.00 74.50 70 HIS A O 1
ATOM 558 N N . SER A 1 71 ? 2.001 13.460 27.964 1.00 69.50 71 SER A N 1
ATOM 559 C CA . SER A 1 71 ? 2.860 13.814 29.091 1.00 69.50 71 SER A CA 1
ATOM 560 C C . SER A 1 71 ? 3.499 15.194 28.879 1.00 69.50 71 SER A C 1
ATOM 562 O O . SER A 1 71 ? 4.474 15.319 28.137 1.00 69.50 71 SER A O 1
ATOM 564 N N . GLY A 1 72 ? 2.960 16.220 29.541 1.00 66.69 72 GLY A N 1
ATOM 565 C CA . GLY A 1 72 ? 3.505 17.578 29.535 1.00 66.69 72 GLY A CA 1
ATOM 566 C C . GLY A 1 72 ? 2.851 18.578 28.573 1.00 66.69 72 GLY A C 1
ATOM 567 O O . GLY A 1 72 ? 3.379 19.681 28.449 1.00 66.69 72 GLY A O 1
ATOM 568 N N . SER A 1 73 ? 1.723 18.260 27.925 1.00 68.31 73 SER A N 1
ATOM 569 C CA . SER A 1 73 ? 0.930 19.252 27.175 1.00 68.31 73 SER A CA 1
ATOM 570 C C . SER A 1 73 ? -0.549 19.225 27.558 1.00 68.31 73 SER A C 1
ATOM 572 O O . SER A 1 73 ? -1.009 18.316 28.235 1.00 68.31 73 SER A O 1
ATOM 574 N N . SER A 1 74 ? -1.298 20.246 27.138 1.00 77.38 74 SER A N 1
ATOM 575 C CA . SER A 1 74 ? -2.758 20.249 27.257 1.00 77.38 74 SER A CA 1
ATOM 576 C C . SER A 1 74 ? -3.374 19.129 26.421 1.00 77.38 74 SER A C 1
ATOM 578 O O . SER A 1 74 ? -2.890 18.855 25.319 1.00 77.38 74 SER A O 1
ATOM 580 N N . ASP A 1 75 ? -4.474 18.561 26.906 1.00 81.81 75 ASP A N 1
ATOM 581 C CA . ASP A 1 75 ? -5.258 17.580 26.163 1.00 81.81 75 ASP A CA 1
ATOM 582 C C . ASP A 1 75 ? -5.748 18.156 24.832 1.00 81.81 75 ASP A C 1
ATOM 584 O O . ASP A 1 75 ? -6.217 19.298 24.753 1.00 81.81 75 ASP A O 1
ATOM 588 N N . THR A 1 76 ? -5.667 17.351 23.777 1.00 80.50 76 THR A N 1
ATOM 589 C CA . THR A 1 76 ? -6.155 17.710 22.440 1.00 80.50 76 THR A CA 1
ATOM 590 C C . THR A 1 76 ? -7.379 16.883 22.072 1.00 80.50 76 THR A C 1
ATOM 592 O O . THR A 1 76 ? -7.456 15.692 22.376 1.00 80.50 76 THR A O 1
ATOM 595 N N . ARG A 1 77 ? -8.367 17.525 21.433 1.00 83.06 77 ARG A N 1
ATOM 596 C CA . ARG A 1 77 ? -9.545 16.839 20.884 1.00 83.06 77 ARG A CA 1
ATOM 597 C C . ARG A 1 77 ? -9.164 16.166 19.575 1.00 83.06 77 ARG A C 1
ATOM 599 O O . ARG A 1 77 ? -8.784 16.851 18.631 1.00 83.06 77 ARG A O 1
ATOM 606 N N . GLU A 1 78 ? -9.318 14.851 19.515 1.00 83.00 78 GLU A N 1
ATOM 607 C CA . GLU A 1 78 ? -8.990 14.050 18.332 1.00 83.00 78 GLU A CA 1
ATOM 608 C C . GLU A 1 78 ? -10.217 13.787 17.455 1.00 83.00 78 GLU A C 1
ATOM 610 O O . GLU A 1 78 ? -10.132 13.798 16.228 1.00 83.00 78 GLU A O 1
ATOM 615 N N . ALA A 1 79 ? -11.377 13.549 18.069 1.00 84.94 79 ALA A N 1
ATOM 616 C CA . ALA A 1 79 ? -12.621 13.300 17.350 1.00 84.94 79 ALA A CA 1
ATOM 617 C C . ALA A 1 79 ? -13.840 13.667 18.196 1.00 84.94 79 ALA A C 1
ATOM 619 O O . ALA A 1 79 ? -13.807 13.603 19.424 1.00 84.94 79 ALA A O 1
ATOM 620 N N . GLU A 1 80 ? -14.932 13.997 17.517 1.00 88.88 80 GLU A N 1
ATOM 621 C CA . GLU A 1 80 ? -16.207 14.353 18.125 1.00 88.88 80 GLU A CA 1
ATOM 622 C C . GLU A 1 80 ? -17.335 13.787 17.262 1.00 88.88 80 GLU A C 1
ATOM 624 O O . GLU A 1 80 ? -17.333 13.954 16.040 1.00 88.88 80 GLU A O 1
ATOM 629 N N . PHE A 1 81 ? -18.259 13.053 17.876 1.00 89.00 81 PHE A N 1
ATOM 630 C CA . PHE A 1 81 ? -19.374 12.433 17.167 1.00 89.00 81 PHE A CA 1
ATOM 631 C C . PHE A 1 81 ? -20.546 12.136 18.104 1.00 89.00 81 PHE A C 1
ATOM 633 O O . PHE A 1 81 ? -20.405 12.069 19.323 1.00 89.00 81 PHE A O 1
ATOM 640 N N . ASP A 1 82 ? -21.715 11.924 17.507 1.00 88.94 82 ASP A N 1
ATOM 641 C CA . ASP A 1 82 ? -22.945 11.614 18.224 1.00 88.94 82 ASP A CA 1
ATOM 642 C C . ASP A 1 82 ? -23.346 10.152 18.024 1.00 88.94 82 ASP A C 1
ATOM 644 O O . ASP A 1 82 ? -23.279 9.620 16.913 1.00 88.94 82 ASP A O 1
ATOM 648 N N . VAL A 1 83 ? -23.813 9.515 19.096 1.00 90.12 83 VAL A N 1
ATOM 649 C CA . VAL A 1 83 ? -24.331 8.144 19.083 1.00 90.12 83 VAL A CA 1
ATOM 650 C C . VAL A 1 83 ? -25.715 8.078 19.715 1.00 90.12 83 VAL A C 1
ATOM 652 O O . VAL A 1 83 ? -26.060 8.897 20.562 1.00 90.12 83 VAL A O 1
ATOM 655 N N . TYR A 1 84 ? -26.511 7.091 19.308 1.00 89.19 84 TYR A N 1
ATOM 656 C CA . TYR A 1 84 ? -27.850 6.862 19.848 1.00 89.19 84 TYR A CA 1
ATOM 657 C C . TYR A 1 84 ? -27.892 5.520 20.562 1.00 89.19 84 TYR A C 1
ATOM 659 O O . TYR A 1 84 ? -27.498 4.494 20.000 1.00 89.19 84 TYR A O 1
ATOM 667 N N . PHE A 1 85 ? -28.388 5.523 21.796 1.00 88.00 85 PHE A N 1
ATOM 668 C CA . PHE A 1 85 ? -28.606 4.285 22.534 1.00 88.00 85 PHE A CA 1
ATOM 669 C C . PHE A 1 85 ? -29.709 3.444 21.870 1.00 88.00 85 PHE A C 1
ATOM 671 O O . PHE A 1 85 ? -30.728 3.989 21.429 1.00 88.00 85 PHE A O 1
ATOM 678 N N . PRO A 1 86 ? -29.542 2.110 21.803 1.00 85.62 86 PRO A N 1
ATOM 679 C CA . PRO A 1 86 ? -30.558 1.232 21.240 1.00 85.62 86 PRO A CA 1
ATOM 680 C C . PRO A 1 86 ? -31.848 1.276 22.070 1.00 85.62 86 PRO A C 1
ATOM 682 O O . PRO A 1 86 ? -31.847 1.602 23.256 1.00 85.62 86 PRO A O 1
ATOM 685 N N . ARG A 1 87 ? -32.974 0.923 21.438 1.00 77.88 87 ARG A N 1
ATOM 686 C CA . ARG A 1 87 ? -34.303 0.928 22.077 1.00 77.88 87 ARG A CA 1
ATOM 687 C C . ARG A 1 87 ? -34.371 -0.013 23.286 1.00 77.88 87 ARG A C 1
ATOM 689 O O . ARG A 1 87 ? -34.996 0.320 24.290 1.00 77.88 87 ARG A O 1
ATOM 696 N N . GLU A 1 88 ? -33.685 -1.148 23.193 1.00 70.62 88 GLU A N 1
ATOM 697 C CA . GLU A 1 88 ? -33.564 -2.165 24.234 1.00 70.62 88 GLU A CA 1
ATOM 698 C C . GLU A 1 88 ? -32.084 -2.330 24.585 1.00 70.62 88 GLU A C 1
ATOM 700 O O . GLU A 1 88 ? -31.325 -2.955 23.847 1.00 70.62 88 GLU A O 1
ATOM 705 N N . GLY A 1 89 ? -31.644 -1.732 25.690 1.00 65.00 89 GLY A N 1
ATOM 706 C CA . GLY A 1 89 ? -30.288 -1.949 26.178 1.00 65.00 89 GLY A CA 1
ATOM 707 C C . GLY A 1 89 ? -29.728 -0.795 26.992 1.00 65.00 89 GLY A C 1
ATOM 708 O O . GLY A 1 89 ? -29.823 0.368 26.618 1.00 65.00 89 GLY A O 1
ATOM 709 N N . ALA A 1 90 ? -29.068 -1.152 28.089 1.00 75.06 90 ALA A N 1
ATOM 710 C CA . ALA A 1 90 ? -28.254 -0.246 28.893 1.00 75.06 90 ALA A CA 1
ATOM 711 C C . ALA A 1 90 ? -26.843 -0.045 28.309 1.00 75.06 90 ALA A C 1
ATOM 713 O O . ALA A 1 90 ? -25.998 0.557 28.960 1.00 75.06 90 ALA A O 1
ATOM 714 N N . VAL A 1 91 ? -26.557 -0.591 27.119 1.00 84.88 91 VAL A N 1
ATOM 715 C CA . VAL A 1 91 ? -25.200 -0.712 26.577 1.00 84.88 91 VAL A CA 1
ATOM 716 C C . VAL A 1 91 ? -25.165 -0.356 25.095 1.00 84.88 91 VAL A C 1
ATOM 718 O O . VAL A 1 91 ? -25.899 -0.934 24.297 1.00 84.88 91 VAL A O 1
ATOM 721 N N . PHE A 1 92 ? -24.248 0.532 24.724 1.00 83.81 92 PHE A N 1
ATOM 722 C CA . PHE A 1 92 ? -23.900 0.854 23.345 1.00 83.81 92 PHE A CA 1
ATOM 723 C C . PHE A 1 92 ? -22.458 0.418 23.055 1.00 83.81 92 PHE A C 1
ATOM 725 O O . PHE A 1 92 ? -21.570 0.661 23.871 1.00 83.81 92 PHE A O 1
ATOM 732 N N . ILE A 1 93 ? -22.217 -0.226 21.909 1.00 86.25 93 ILE A N 1
ATOM 733 C CA . ILE A 1 93 ? -20.880 -0.629 21.445 1.00 86.25 93 ILE A CA 1
ATOM 734 C C . ILE A 1 93 ? -20.725 -0.173 19.999 1.00 86.25 93 ILE A C 1
ATOM 736 O O . ILE A 1 93 ? -21.595 -0.457 19.177 1.00 86.25 93 ILE A O 1
ATOM 740 N N . SER A 1 94 ? -19.619 0.495 19.681 1.00 87.69 94 SER A N 1
ATOM 741 C CA . SER A 1 94 ? -19.335 0.939 18.316 1.00 87.69 94 SER A CA 1
ATOM 742 C C . SER A 1 94 ? -17.842 0.926 18.009 1.00 87.69 94 SER A C 1
ATOM 744 O O . SER A 1 94 ? -17.004 0.920 18.915 1.00 87.69 94 SER A O 1
ATOM 746 N N . ASP A 1 95 ? -17.540 0.889 16.715 1.00 87.69 95 ASP A N 1
ATOM 747 C CA . ASP A 1 95 ? -16.192 0.938 16.171 1.00 87.69 95 ASP A CA 1
ATOM 748 C C . ASP A 1 95 ? -15.785 2.401 15.933 1.00 87.69 95 ASP A C 1
ATOM 750 O O . ASP A 1 95 ? -16.528 3.195 15.354 1.00 87.69 95 ASP A O 1
ATOM 754 N N . TRP A 1 96 ? -14.569 2.753 16.332 1.00 87.25 96 TRP A N 1
ATOM 755 C CA . TRP A 1 96 ? -13.902 4.002 15.986 1.00 87.25 96 TRP A CA 1
ATOM 756 C C . TRP A 1 96 ? -12.558 3.680 15.340 1.00 87.25 96 TRP A C 1
ATOM 758 O O . TRP A 1 96 ? -11.861 2.756 15.756 1.00 87.25 96 TRP A O 1
ATOM 768 N N . ARG A 1 97 ? -12.186 4.417 14.293 1.00 83.00 97 ARG A N 1
ATOM 769 C CA . ARG A 1 97 ? -10.891 4.233 13.635 1.00 83.00 97 ARG A CA 1
ATOM 770 C C . ARG A 1 97 ? -9.879 5.186 14.248 1.00 83.00 97 ARG A C 1
ATOM 772 O O . ARG A 1 97 ? -10.107 6.390 14.223 1.00 83.00 97 ARG A O 1
ATOM 779 N N . VAL A 1 98 ? -8.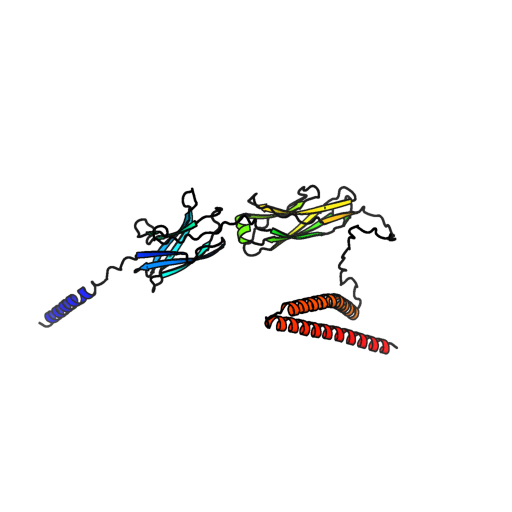749 4.653 14.710 1.00 82.31 98 VAL A N 1
ATOM 780 C CA . VAL A 1 98 ? -7.651 5.466 15.248 1.00 82.31 98 VAL A CA 1
ATOM 781 C C . VAL A 1 98 ? -7.071 6.327 14.126 1.00 82.31 98 VAL A C 1
ATOM 783 O O . VAL A 1 98 ? -6.387 5.820 13.232 1.00 82.31 98 VAL A O 1
ATOM 786 N N . ALA A 1 99 ? -7.394 7.620 14.136 1.00 70.31 99 ALA A N 1
ATOM 787 C CA . ALA A 1 99 ? -6.922 8.583 13.148 1.00 70.31 99 ALA A CA 1
ATOM 788 C C . ALA A 1 99 ? -5.509 9.088 13.488 1.00 70.31 99 ALA A C 1
ATOM 790 O O . ALA A 1 99 ? -5.113 9.135 14.647 1.00 70.31 99 ALA A O 1
ATOM 791 N N . ASN A 1 100 ? -4.748 9.465 12.458 1.00 60.06 100 ASN A N 1
ATOM 792 C CA . ASN A 1 100 ? -3.390 10.010 12.580 1.00 60.06 100 ASN A CA 1
ATOM 793 C C . ASN A 1 100 ? -3.393 11.541 12.738 1.00 60.06 100 ASN A C 1
ATOM 795 O O . ASN A 1 100 ? -2.523 12.218 12.195 1.00 60.06 100 ASN A O 1
ATOM 799 N N . SER A 1 101 ? -4.420 12.115 13.366 1.00 54.53 101 SER A N 1
ATOM 800 C CA . SER A 1 101 ? -4.574 13.573 13.440 1.00 54.53 101 SER A CA 1
ATOM 801 C C . SER A 1 101 ? -3.462 14.253 14.231 1.00 54.53 101 SER A C 1
ATOM 803 O O . SER A 1 101 ? -3.287 15.458 14.068 1.00 54.53 101 SER A O 1
ATOM 805 N N . ASN A 1 102 ? -2.667 13.502 15.001 1.00 52.41 102 ASN A N 1
ATOM 806 C CA . ASN A 1 102 ? -1.557 14.065 15.746 1.00 52.41 102 ASN A CA 1
ATOM 807 C C . ASN A 1 102 ? -0.279 13.201 15.700 1.00 52.41 102 ASN A C 1
ATOM 809 O O . ASN A 1 102 ? -0.332 11.992 15.930 1.00 52.41 102 ASN A O 1
ATOM 813 N N . PRO A 1 103 ? 0.897 13.808 15.429 1.00 52.41 103 PRO A N 1
ATOM 814 C CA . PRO A 1 103 ? 2.175 13.114 15.232 1.00 52.41 103 PRO A CA 1
ATOM 815 C C . PRO A 1 103 ? 2.815 12.594 16.530 1.00 52.41 103 PRO A C 1
ATOM 817 O O . PRO A 1 103 ? 3.984 12.204 16.523 1.00 52.41 103 PRO A O 1
ATOM 820 N N . PHE A 1 104 ? 2.105 12.622 17.655 1.00 54.97 104 PHE A N 1
ATOM 821 C CA . PHE A 1 104 ? 2.708 12.379 18.955 1.00 54.97 104 PHE A CA 1
ATOM 822 C C . PHE A 1 104 ? 2.890 10.884 19.226 1.00 54.97 104 PHE A C 1
ATOM 824 O O . PHE A 1 104 ? 1.953 10.093 19.339 1.00 54.97 104 PHE A O 1
ATOM 831 N N . THR A 1 105 ? 4.151 10.494 19.359 1.00 54.81 105 THR A N 1
ATOM 832 C CA . THR A 1 105 ? 4.568 9.197 19.880 1.00 54.81 105 THR A CA 1
ATOM 833 C C . THR A 1 105 ? 4.186 9.106 21.362 1.00 54.81 105 THR A C 1
ATOM 835 O O . THR A 1 105 ? 4.655 9.926 22.147 1.00 54.81 105 THR A O 1
ATOM 838 N N . ASN A 1 106 ? 3.398 8.095 21.751 1.00 61.38 106 ASN A N 1
ATOM 839 C CA . ASN A 1 106 ? 2.942 7.811 23.129 1.00 61.38 106 ASN A CA 1
ATOM 840 C C . ASN A 1 106 ? 1.731 8.613 23.648 1.00 61.38 106 ASN A C 1
ATOM 842 O O . ASN A 1 106 ? 1.618 8.829 24.854 1.00 61.38 106 ASN A O 1
ATOM 846 N N . ALA A 1 107 ? 0.805 9.014 22.777 1.00 68.31 107 ALA A N 1
ATOM 847 C CA . ALA A 1 107 ? -0.479 9.549 23.227 1.00 68.31 107 ALA A CA 1
ATOM 848 C C . ALA A 1 107 ? -1.331 8.464 23.914 1.00 68.31 107 ALA A C 1
ATOM 850 O O . ALA A 1 107 ? -1.439 7.331 23.428 1.00 68.31 107 ALA A O 1
ATOM 851 N N . SER A 1 108 ? -1.961 8.820 25.032 1.00 79.00 108 SER A N 1
ATOM 852 C CA . SER A 1 108 ? -2.961 7.980 25.692 1.00 79.00 108 SER A CA 1
ATOM 853 C C . SER A 1 108 ? -4.349 8.515 25.367 1.00 79.00 108 SER A C 1
ATOM 855 O O . SER A 1 108 ? -4.665 9.654 25.698 1.00 79.00 108 SER A O 1
ATOM 857 N N . LEU A 1 109 ? -5.185 7.715 24.700 1.00 83.56 109 LEU A N 1
ATOM 858 C CA . LEU A 1 109 ? -6.534 8.155 24.338 1.00 83.56 109 LEU A CA 1
ATOM 859 C C . LEU A 1 109 ? -7.529 7.865 25.460 1.00 83.56 109 LEU A C 1
ATOM 861 O O . LEU A 1 109 ? -7.578 6.749 25.991 1.00 83.56 109 LEU A O 1
ATOM 865 N N . TYR A 1 110 ? -8.371 8.850 25.759 1.00 86.75 110 TYR A N 1
ATOM 866 C CA . TYR A 1 110 ? -9.486 8.731 26.688 1.00 86.75 110 TYR A CA 1
ATOM 867 C C . TYR A 1 110 ? -10.780 9.275 26.069 1.00 86.75 110 TYR A C 1
ATOM 869 O O . TYR A 1 110 ? -10.776 10.027 25.094 1.00 86.75 110 TYR A O 1
ATOM 877 N N . LEU A 1 111 ? -11.912 8.821 26.600 1.00 87.25 111 LEU A N 1
ATOM 878 C CA . LEU A 1 111 ? -13.245 9.145 26.100 1.00 87.25 111 LEU A CA 1
ATOM 879 C C . LEU A 1 111 ? -14.012 9.982 27.117 1.00 87.25 111 LEU A C 1
ATOM 881 O O . LEU A 1 111 ? -13.988 9.701 28.318 1.00 87.25 111 LEU A O 1
ATOM 885 N N . VAL A 1 112 ? -14.768 10.952 26.622 1.00 86.38 112 VAL A N 1
ATOM 886 C CA . VAL A 1 112 ? -15.758 11.683 27.411 1.00 86.38 112 VAL A CA 1
ATOM 887 C C . VAL A 1 112 ? -17.097 11.547 26.712 1.00 86.38 112 VAL A C 1
ATOM 889 O O . VAL A 1 112 ? -17.201 11.822 25.519 1.00 86.38 112 VAL A O 1
ATOM 892 N N . ALA A 1 113 ? -18.118 11.120 27.451 1.00 86.75 113 ALA A N 1
ATOM 893 C CA . ALA A 1 113 ? -19.482 11.050 26.951 1.00 86.75 113 ALA A CA 1
ATOM 894 C C . ALA A 1 113 ? -20.403 11.952 27.773 1.00 86.75 113 ALA A C 1
ATOM 896 O O . ALA A 1 113 ? -20.337 11.977 29.005 1.00 86.75 113 ALA A O 1
ATOM 897 N N . SER A 1 114 ? -21.284 12.686 27.100 1.00 86.19 114 SER A N 1
ATOM 898 C CA . SER A 1 114 ? -22.286 13.534 27.738 1.00 86.19 114 SER A CA 1
ATOM 899 C C . SER A 1 114 ? -23.645 13.402 27.061 1.00 86.19 114 SER A C 1
ATOM 901 O O . SER A 1 114 ? -23.759 13.186 25.855 1.00 86.19 114 SER A O 1
ATOM 903 N N . ILE A 1 115 ? -24.698 13.526 27.862 1.00 79.69 115 ILE A N 1
ATOM 904 C CA . ILE A 1 115 ? -26.072 13.653 27.376 1.00 79.69 115 ILE A CA 1
ATOM 905 C C . ILE A 1 115 ? -26.366 15.152 27.354 1.00 79.69 115 ILE A C 1
ATOM 907 O O . ILE A 1 115 ? -26.205 15.808 28.380 1.00 79.69 115 ILE A O 1
ATOM 911 N N . ASN A 1 116 ? -26.793 15.685 26.210 1.00 68.81 116 ASN A N 1
ATOM 912 C CA . ASN A 1 116 ? -26.988 17.116 25.929 1.00 68.81 116 ASN A CA 1
ATOM 913 C C . ASN A 1 116 ? -25.682 17.906 25.724 1.00 68.81 116 ASN A C 1
ATOM 915 O O . ASN A 1 116 ? -24.926 18.194 26.650 1.00 68.81 116 ASN A O 1
ATOM 919 N N . SER A 1 117 ? -25.462 18.332 24.481 1.00 52.88 117 SER A N 1
ATOM 920 C CA . SER A 1 117 ? -24.277 19.051 23.991 1.00 52.88 117 SER A CA 1
ATOM 921 C C . SER A 1 117 ? -24.128 20.495 24.508 1.00 52.88 117 SER A C 1
ATOM 923 O O . SER A 1 117 ? -23.274 21.231 24.026 1.00 52.88 117 SER A O 1
ATOM 925 N N . SER A 1 118 ? -24.944 20.933 25.473 1.00 46.03 118 SER A N 1
ATOM 926 C CA . SER A 1 118 ? -25.046 22.335 25.906 1.00 46.03 118 SER A CA 1
ATOM 927 C C . SER A 1 118 ? -24.908 22.527 27.424 1.00 46.03 118 SER A C 1
ATOM 929 O O . SER A 1 118 ? -25.704 23.221 28.051 1.00 46.03 118 SER A O 1
ATOM 931 N N . GLY A 1 119 ? -23.883 21.918 28.026 1.00 41.84 119 GLY A N 1
ATOM 932 C CA . GLY A 1 119 ? -23.226 22.473 29.221 1.00 41.84 119 GLY A CA 1
ATOM 933 C C . GLY A 1 119 ? -23.792 22.158 30.613 1.00 41.84 119 GLY A C 1
ATOM 934 O O . GLY A 1 119 ? -23.186 22.597 31.584 1.00 41.84 119 GLY A O 1
ATOM 935 N N . SER A 1 120 ? -24.882 21.396 30.763 1.00 42.47 120 SER A N 1
ATOM 936 C CA . SER A 1 120 ? -25.413 21.021 32.097 1.00 42.47 120 SER A CA 1
ATOM 937 C C . SER A 1 120 ? -25.752 19.536 32.280 1.00 42.47 120 SER A C 1
ATOM 939 O O . SER A 1 120 ? -26.275 19.141 33.322 1.00 42.47 120 SER A O 1
ATOM 941 N N . GLY A 1 121 ? -25.458 18.700 31.282 1.00 51.69 121 GLY A N 1
ATOM 942 C CA . GLY A 1 121 ? -25.710 17.263 31.337 1.00 51.69 121 GLY A CA 1
ATOM 943 C C . GLY A 1 121 ? -24.759 16.506 32.263 1.00 51.69 121 GLY A C 1
ATOM 944 O O . GLY A 1 121 ? -23.628 16.926 32.505 1.00 51.69 121 GLY A O 1
ATOM 945 N N . THR A 1 122 ? -25.198 15.342 32.744 1.00 55.91 122 THR A N 1
ATOM 946 C CA . THR A 1 122 ? -24.333 14.380 33.435 1.00 55.91 122 THR A CA 1
ATOM 947 C C . THR A 1 122 ? -23.267 13.878 32.460 1.00 55.91 122 THR A C 1
ATOM 949 O O . THR A 1 122 ? -23.541 13.028 31.611 1.00 55.91 122 THR A O 1
ATOM 952 N N . SER A 1 123 ? -22.059 14.432 32.543 1.00 58.31 123 SER A N 1
ATOM 953 C CA . SER A 1 123 ? -20.897 13.935 31.809 1.00 58.31 123 SER A CA 1
ATOM 954 C C . SER A 1 123 ? -20.290 12.755 32.555 1.00 58.31 123 SER A C 1
ATOM 956 O O . SER A 1 123 ? -20.018 12.862 33.754 1.00 58.31 123 SER A O 1
ATOM 958 N N . VAL A 1 124 ? -20.022 11.664 31.847 1.00 60.62 124 VAL A N 1
ATOM 959 C CA . VAL A 1 124 ? -19.156 10.599 32.347 1.00 60.62 124 VAL A CA 1
ATOM 960 C C . VAL A 1 124 ? -17.830 10.710 31.625 1.00 60.62 124 VAL A C 1
ATOM 962 O O . VAL A 1 124 ? -17.735 10.620 30.401 1.00 60.62 124 VAL A O 1
ATOM 965 N N . ASP A 1 125 ? -16.810 10.955 32.429 1.00 61.16 125 ASP A N 1
ATOM 966 C CA . ASP A 1 125 ? -15.431 11.064 32.004 1.00 61.16 125 ASP A CA 1
ATOM 967 C C . ASP A 1 125 ? -14.731 9.745 32.335 1.00 61.16 125 ASP A C 1
ATOM 969 O O . ASP A 1 125 ? -14.704 9.334 33.501 1.00 61.16 125 ASP A O 1
ATOM 973 N N . SER A 1 126 ? -14.180 9.082 31.315 1.00 56.12 126 SER A N 1
ATOM 974 C CA . SER A 1 126 ? -13.442 7.827 31.504 1.00 56.12 126 SER A CA 1
ATOM 975 C C . SER A 1 126 ? -12.216 7.983 32.409 1.00 56.12 126 SER A C 1
ATOM 977 O O . SER A 1 126 ? -11.787 6.993 32.999 1.00 56.12 126 SER A O 1
ATOM 979 N N . SER A 1 127 ? -11.689 9.204 32.580 1.00 53.59 127 SER A N 1
ATOM 980 C CA . SER A 1 127 ? -10.607 9.500 33.528 1.00 53.59 127 SER A CA 1
ATOM 981 C C . SER A 1 127 ? -11.075 9.532 34.994 1.00 53.59 127 SER A C 1
ATOM 983 O O . SER A 1 127 ? -10.281 9.317 35.908 1.00 53.59 127 SER A O 1
ATOM 985 N N . LYS A 1 128 ? -12.375 9.762 35.241 1.00 51.81 128 LYS A N 1
ATOM 986 C CA . LYS A 1 128 ? -12.969 9.878 36.589 1.00 51.81 128 LYS A CA 1
ATOM 987 C C . LYS A 1 128 ? -13.701 8.619 37.041 1.00 51.81 128 LYS A C 1
ATOM 989 O O . LYS A 1 128 ? -13.866 8.401 38.240 1.0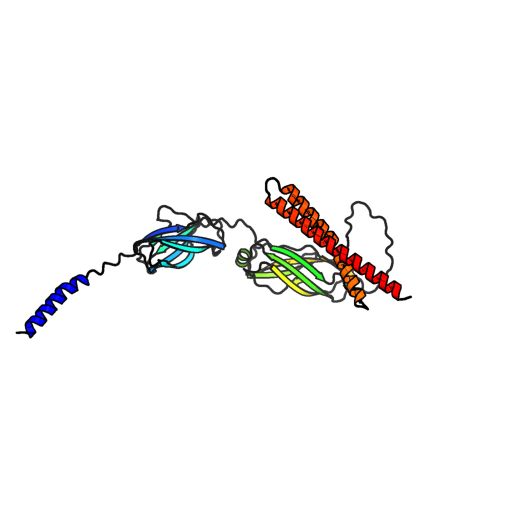0 51.81 128 LYS A O 1
ATOM 994 N N . THR A 1 129 ? -14.145 7.777 36.111 1.00 48.84 129 THR A N 1
ATOM 995 C CA . THR A 1 129 ? -14.613 6.423 36.427 1.00 48.84 129 THR A CA 1
ATOM 996 C C . THR A 1 129 ? -13.389 5.569 36.734 1.00 48.84 129 THR A C 1
ATOM 998 O O . THR A 1 129 ? -12.555 5.399 35.855 1.00 48.84 129 THR A O 1
ATOM 1001 N N . GLY A 1 130 ? -13.256 5.075 37.971 1.00 39.66 130 GLY A N 1
ATOM 1002 C CA . GLY A 1 130 ? -12.054 4.460 38.571 1.00 39.66 130 GLY A CA 1
ATOM 1003 C C . GLY A 1 130 ? -11.456 3.205 37.909 1.00 39.66 130 GLY A C 1
ATOM 1004 O O . GLY A 1 130 ? -10.892 2.352 38.587 1.00 39.66 130 GLY A O 1
ATOM 1005 N N . THR A 1 131 ? -11.568 3.050 36.596 1.00 39.62 131 THR A N 1
ATOM 1006 C CA . THR A 1 131 ? -10.910 2.027 35.789 1.00 39.62 131 THR A CA 1
ATOM 1007 C C . THR A 1 131 ? -10.509 2.650 34.451 1.00 39.62 131 THR A C 1
ATOM 1009 O O . THR A 1 131 ? -11.049 2.308 33.400 1.00 39.62 131 THR A O 1
ATOM 1012 N N . ILE A 1 132 ? -9.581 3.611 34.487 1.00 46.56 132 ILE A N 1
ATOM 1013 C CA . ILE A 1 132 ? -9.079 4.251 33.268 1.00 46.56 132 ILE A CA 1
ATOM 1014 C C . ILE A 1 132 ? -8.302 3.206 32.463 1.00 46.56 132 ILE A C 1
ATOM 1016 O O . ILE A 1 132 ? -7.146 2.899 32.757 1.00 46.56 132 ILE A O 1
ATOM 1020 N N . LYS A 1 133 ? -8.930 2.637 31.434 1.00 56.00 133 LYS A N 1
ATOM 1021 C CA . LYS A 1 133 ? -8.200 1.935 30.380 1.00 56.00 133 LYS A CA 1
ATOM 1022 C C . LYS A 1 133 ? -7.831 2.967 29.336 1.00 56.00 133 LYS A C 1
ATOM 1024 O O . LYS A 1 133 ? -8.566 3.146 28.375 1.00 56.00 133 LYS A O 1
ATOM 1029 N N . TYR A 1 134 ? -6.724 3.674 29.543 1.00 64.94 134 TYR A N 1
ATOM 1030 C CA . TYR A 1 134 ? -6.123 4.434 28.456 1.00 64.94 134 TYR A CA 1
ATOM 1031 C C . TYR A 1 134 ? -5.855 3.470 27.306 1.00 64.94 134 TYR A C 1
ATOM 1033 O O . TYR A 1 134 ? -5.208 2.437 27.500 1.00 64.94 134 TYR A O 1
ATOM 1041 N N . LEU A 1 135 ? -6.358 3.797 26.119 1.00 69.19 135 LEU A N 1
ATOM 1042 C CA . LEU A 1 135 ? -5.954 3.075 24.929 1.00 69.19 135 LEU A CA 1
ATOM 1043 C C . LEU A 1 135 ? -4.536 3.542 24.614 1.00 69.19 135 LEU A C 1
ATOM 1045 O O . LEU A 1 135 ? -4.335 4.657 24.125 1.00 69.19 135 LEU A O 1
ATOM 1049 N N . LYS A 1 136 ? -3.549 2.706 24.945 1.00 67.38 136 LYS A N 1
ATOM 1050 C CA . LYS A 1 136 ? -2.157 2.972 24.598 1.00 67.38 136 LYS A CA 1
ATOM 1051 C C . LYS A 1 136 ? -2.035 2.861 23.093 1.00 67.38 136 LYS A C 1
ATOM 1053 O O . LYS A 1 136 ? -2.006 1.759 22.538 1.00 67.38 136 LYS A O 1
ATOM 1058 N N . VAL A 1 137 ? -1.963 4.004 22.430 1.00 60.97 137 VAL A N 1
ATOM 1059 C CA . VAL A 1 137 ? -1.590 4.017 21.027 1.00 60.97 137 VAL A CA 1
ATOM 1060 C C . VAL A 1 137 ? -0.109 3.700 21.012 1.00 60.97 137 VAL A C 1
ATOM 1062 O O . VAL A 1 137 ? 0.702 4.472 21.528 1.00 60.97 137 VAL A O 1
ATOM 1065 N N . ALA A 1 138 ? 0.239 2.509 20.517 1.00 55.88 138 ALA A N 1
ATOM 1066 C CA . ALA A 1 138 ? 1.641 2.143 20.399 1.00 55.88 138 ALA A CA 1
ATOM 1067 C C . ALA A 1 138 ? 2.333 3.277 19.630 1.00 55.88 138 ALA A C 1
ATOM 1069 O O . ALA A 1 138 ? 1.802 3.675 18.583 1.00 55.88 138 ALA A O 1
ATOM 1070 N N . PRO A 1 139 ? 3.456 3.830 20.137 1.00 51.03 139 PRO A N 1
ATOM 1071 C CA . PRO A 1 139 ? 4.182 4.841 19.398 1.00 51.03 139 PRO A CA 1
ATOM 1072 C C . PRO A 1 139 ? 4.400 4.291 18.004 1.00 51.03 139 PRO A C 1
ATOM 1074 O O . PRO A 1 139 ? 4.746 3.114 17.830 1.00 51.03 139 PRO A O 1
ATOM 1077 N N . VAL A 1 140 ? 4.177 5.139 17.008 1.00 48.88 140 VAL A N 1
ATOM 1078 C CA . VAL A 1 140 ? 4.698 4.834 15.693 1.00 48.88 140 VAL A CA 1
ATOM 1079 C C . VAL A 1 140 ? 6.207 4.886 15.844 1.00 48.88 140 VAL A C 1
ATOM 1081 O O . VAL A 1 140 ? 6.810 5.946 15.738 1.00 48.88 140 VAL A O 1
ATOM 1084 N N . ILE A 1 141 ? 6.807 3.745 16.183 1.00 45.50 141 ILE A N 1
ATOM 1085 C CA . ILE A 1 141 ? 8.234 3.520 15.997 1.00 45.50 141 ILE A CA 1
ATOM 1086 C C . ILE A 1 141 ? 8.497 3.971 14.567 1.00 45.50 141 ILE A C 1
ATOM 1088 O O . ILE A 1 141 ? 7.720 3.565 13.702 1.00 45.50 141 ILE A O 1
ATOM 1092 N N . ASP A 1 142 ? 9.514 4.813 14.378 1.00 48.25 142 ASP A N 1
ATOM 1093 C CA . ASP A 1 142 ? 10.042 5.438 13.156 1.00 48.25 142 ASP A CA 1
ATOM 1094 C C . ASP A 1 142 ? 10.157 4.519 11.926 1.00 48.25 142 ASP A C 1
ATOM 1096 O O . ASP A 1 142 ? 11.193 4.408 11.270 1.00 48.25 142 ASP A O 1
ATOM 1100 N N . GLN A 1 143 ? 9.085 3.844 11.551 1.00 51.06 143 GLN A N 1
ATOM 1101 C CA . GLN A 1 143 ? 8.974 3.144 10.302 1.00 51.06 143 GLN A CA 1
ATOM 1102 C C . GLN A 1 143 ? 8.607 4.228 9.311 1.00 51.06 143 GLN A C 1
ATOM 1104 O O . GLN A 1 143 ? 7.442 4.434 8.967 1.00 51.06 143 GLN A O 1
ATOM 1109 N N . ASN A 1 144 ? 9.641 4.967 8.895 1.00 61.00 144 ASN A N 1
ATOM 1110 C CA . ASN A 1 144 ? 9.618 5.677 7.632 1.00 61.00 144 ASN A CA 1
ATOM 1111 C C . ASN A 1 144 ? 8.929 4.743 6.635 1.00 61.00 144 ASN A C 1
ATOM 1113 O O . ASN A 1 144 ? 9.376 3.597 6.494 1.00 61.00 144 ASN A O 1
ATOM 1117 N N . PRO A 1 145 ? 7.798 5.166 6.041 1.00 68.56 145 PRO A N 1
ATOM 1118 C CA . PRO A 1 145 ? 7.017 4.284 5.197 1.00 68.56 145 PRO A CA 1
ATOM 1119 C C . PRO A 1 145 ? 7.962 3.727 4.144 1.00 68.56 145 PRO A C 1
ATOM 1121 O O . PRO A 1 145 ? 8.573 4.484 3.389 1.00 68.56 145 PRO A O 1
ATOM 1124 N N . THR A 1 146 ? 8.161 2.411 4.168 1.00 73.25 146 THR A N 1
ATOM 1125 C CA . THR A 1 146 ? 9.143 1.794 3.288 1.00 73.25 146 THR A CA 1
ATOM 1126 C C . THR A 1 146 ? 8.583 1.876 1.881 1.00 73.25 146 THR A C 1
ATOM 1128 O O . THR A 1 146 ? 7.526 1.322 1.565 1.00 73.25 146 THR A O 1
ATOM 1131 N N . VAL A 1 147 ? 9.262 2.665 1.057 1.00 83.94 147 VAL A N 1
ATOM 1132 C CA . VAL A 1 147 ? 9.017 2.719 -0.373 1.00 83.94 147 VAL A CA 1
ATOM 1133 C C . VAL A 1 147 ? 10.117 1.914 -1.024 1.00 83.94 147 VAL A C 1
ATOM 1135 O O . VAL A 1 147 ? 11.296 2.160 -0.780 1.00 83.94 147 VAL A O 1
ATOM 1138 N N . THR A 1 148 ? 9.727 0.960 -1.856 1.00 87.44 148 THR A N 1
ATOM 1139 C CA . THR A 1 148 ? 10.664 0.117 -2.590 1.00 87.44 148 THR A CA 1
ATOM 1140 C C . THR A 1 148 ? 10.500 0.380 -4.074 1.00 87.44 148 THR A C 1
ATOM 1142 O O . THR A 1 148 ? 9.390 0.302 -4.604 1.00 87.44 148 THR A O 1
ATOM 1145 N N . ILE A 1 149 ? 11.603 0.683 -4.757 1.00 88.12 149 ILE A N 1
ATOM 1146 C CA . ILE A 1 149 ? 11.627 0.759 -6.221 1.00 88.12 149 ILE A CA 1
ATOM 1147 C C . ILE A 1 149 ? 11.670 -0.673 -6.729 1.00 88.12 149 ILE A C 1
ATOM 1149 O O . ILE A 1 149 ? 12.638 -1.389 -6.486 1.00 88.12 149 ILE A O 1
ATOM 1153 N N . THR A 1 150 ? 10.597 -1.100 -7.380 1.00 91.00 150 THR A N 1
ATOM 1154 C CA . THR A 1 150 ? 10.455 -2.469 -7.881 1.00 91.00 150 THR A CA 1
ATOM 1155 C C . THR A 1 150 ? 11.018 -2.623 -9.284 1.00 91.00 150 THR A C 1
ATOM 1157 O O . THR A 1 150 ? 11.443 -3.715 -9.643 1.00 91.00 150 THR A O 1
ATOM 1160 N N . ASP A 1 151 ? 11.028 -1.546 -10.070 1.00 91.19 151 ASP A N 1
ATOM 1161 C CA . ASP A 1 151 ? 11.546 -1.549 -11.434 1.00 91.19 151 ASP A CA 1
ATOM 1162 C C . ASP A 1 151 ? 12.015 -0.145 -11.827 1.00 91.19 151 ASP A C 1
ATOM 1164 O O . ASP A 1 151 ? 11.334 0.850 -11.566 1.00 91.19 151 ASP A O 1
ATOM 1168 N N . PHE A 1 152 ? 13.172 -0.067 -12.473 1.00 92.62 152 PHE A N 1
ATOM 1169 C CA . PHE A 1 152 ? 13.665 1.147 -13.110 1.00 92.62 152 PHE A CA 1
ATOM 1170 C C . PHE A 1 152 ? 14.375 0.755 -14.398 1.00 92.62 152 PHE A C 1
ATOM 1172 O O . PHE A 1 152 ? 15.399 0.071 -14.368 1.00 92.62 152 PHE A O 1
ATOM 1179 N N . SER A 1 153 ? 13.825 1.185 -15.529 1.00 91.62 153 SER A N 1
ATOM 1180 C CA . SER A 1 153 ? 14.348 0.850 -16.847 1.00 91.62 153 SER A CA 1
ATOM 1181 C C . SER A 1 153 ? 14.339 2.055 -17.778 1.00 91.62 153 SER A C 1
ATOM 1183 O O . SER A 1 153 ? 13.477 2.934 -17.700 1.00 91.62 153 SER A O 1
ATOM 1185 N N . ILE A 1 154 ? 15.335 2.087 -18.663 1.00 91.69 154 ILE A N 1
ATOM 1186 C CA . ILE A 1 154 ? 15.491 3.099 -19.705 1.00 91.69 154 ILE A CA 1
ATOM 1187 C C . ILE A 1 154 ? 15.615 2.374 -21.041 1.00 91.69 154 ILE A C 1
ATOM 1189 O O . ILE A 1 154 ? 16.312 1.367 -21.148 1.00 91.69 154 ILE A O 1
ATOM 1193 N N . THR A 1 155 ? 14.911 2.847 -22.062 1.00 91.81 155 THR A N 1
ATOM 1194 C CA . THR A 1 155 ? 14.977 2.298 -23.420 1.00 91.81 155 THR A CA 1
ATOM 1195 C C . THR A 1 155 ? 14.990 3.440 -24.438 1.00 91.81 155 THR A C 1
ATOM 1197 O O . THR A 1 155 ? 14.116 4.301 -24.357 1.00 91.81 155 THR A O 1
ATOM 1200 N N . PRO A 1 156 ? 15.903 3.452 -25.423 1.00 91.50 156 PRO A N 1
ATOM 1201 C CA . PRO A 1 156 ? 16.974 2.476 -25.654 1.00 91.50 156 PRO A CA 1
ATOM 1202 C C . PRO A 1 156 ? 18.160 2.625 -24.677 1.00 91.50 156 PRO A C 1
ATOM 1204 O O . PRO A 1 156 ? 18.400 3.701 -24.142 1.00 91.50 156 PRO A O 1
ATOM 1207 N N . ILE A 1 157 ? 18.916 1.536 -24.464 1.00 90.06 157 ILE A N 1
ATOM 1208 C CA . ILE A 1 157 ? 20.170 1.527 -23.672 1.00 90.06 157 ILE A CA 1
ATOM 1209 C C . ILE A 1 157 ? 21.417 1.837 -24.515 1.00 90.06 157 ILE A C 1
ATOM 1211 O O . ILE A 1 157 ? 22.529 1.878 -23.994 1.00 90.06 157 ILE A O 1
ATOM 1215 N N . THR A 1 158 ? 21.244 2.034 -25.821 1.00 89.56 158 THR A N 1
ATOM 1216 C CA . THR A 1 158 ? 22.308 2.434 -26.740 1.00 89.56 158 THR A CA 1
ATOM 1217 C C . THR A 1 158 ? 21.824 3.621 -27.546 1.00 89.56 158 THR A C 1
ATOM 1219 O O . THR A 1 158 ? 20.760 3.539 -28.160 1.00 89.56 158 THR A O 1
ATOM 1222 N N . ILE A 1 159 ? 22.588 4.710 -27.523 1.00 90.31 159 ILE A N 1
ATOM 1223 C CA . ILE A 1 159 ? 22.233 5.954 -28.207 1.00 90.31 159 ILE A CA 1
ATOM 1224 C C . ILE A 1 159 ? 23.403 6.475 -29.050 1.00 90.31 159 ILE A C 1
ATOM 1226 O O . ILE A 1 159 ? 24.559 6.267 -28.673 1.00 90.31 159 ILE A O 1
ATOM 1230 N N . PRO A 1 160 ? 23.126 7.127 -30.189 1.00 88.56 160 PRO A N 1
ATOM 1231 C CA . PRO A 1 160 ? 24.142 7.825 -30.967 1.00 88.56 160 PRO A CA 1
ATOM 1232 C C . PRO A 1 160 ? 24.737 9.013 -30.196 1.00 88.56 160 PRO A C 1
ATOM 1234 O O . PRO A 1 160 ? 24.034 9.742 -29.493 1.00 88.56 160 PRO A O 1
ATOM 1237 N N . ALA A 1 161 ? 26.046 9.217 -30.336 1.00 88.31 161 ALA A N 1
ATOM 1238 C CA . ALA A 1 161 ? 26.723 10.407 -29.827 1.00 88.31 161 ALA A CA 1
ATOM 1239 C C . ALA A 1 161 ? 26.260 11.674 -30.565 1.00 88.31 161 ALA A C 1
ATOM 1241 O O . ALA A 1 161 ? 26.129 11.666 -31.787 1.00 88.31 161 ALA A O 1
ATOM 1242 N N . ASN A 1 162 ? 26.090 12.780 -29.833 1.00 85.62 162 ASN A N 1
ATOM 1243 C CA . ASN A 1 162 ? 25.741 14.110 -30.356 1.00 85.62 162 ASN A CA 1
ATOM 1244 C C . ASN A 1 162 ? 24.385 14.217 -31.079 1.00 85.62 162 ASN A C 1
ATOM 1246 O O . ASN A 1 162 ? 24.109 15.232 -31.715 1.00 85.62 162 ASN A O 1
ATOM 1250 N N . GLU A 1 163 ? 23.520 13.213 -30.950 1.00 86.88 163 GLU A N 1
ATOM 1251 C CA . GLU A 1 163 ? 22.168 13.221 -31.505 1.00 86.88 163 GLU A CA 1
ATOM 1252 C C . GLU A 1 163 ? 21.131 13.129 -30.382 1.00 86.88 163 GLU A C 1
ATOM 1254 O O . GLU A 1 163 ? 21.288 12.381 -29.412 1.00 86.88 163 GLU A O 1
ATOM 1259 N N . ALA A 1 164 ? 20.052 13.904 -30.509 1.00 88.69 164 ALA A N 1
ATOM 1260 C CA . ALA A 1 164 ? 18.947 13.858 -29.563 1.00 88.69 164 ALA A CA 1
ATOM 1261 C C . ALA A 1 164 ? 18.201 12.528 -29.714 1.00 88.69 164 ALA A C 1
ATOM 1263 O O . ALA A 1 164 ? 17.598 12.254 -30.752 1.00 88.69 164 ALA A O 1
ATOM 1264 N N . THR A 1 165 ? 18.221 11.707 -28.667 1.00 89.62 165 THR A N 1
ATOM 1265 C CA . THR A 1 165 ? 17.503 10.433 -28.631 1.00 89.62 165 THR A CA 1
ATOM 1266 C C . THR A 1 165 ? 16.403 10.482 -27.587 1.00 89.62 165 THR A C 1
ATOM 1268 O O . THR A 1 165 ? 16.623 10.861 -26.436 1.00 89.62 165 THR A O 1
ATOM 1271 N N . ARG A 1 166 ? 15.203 10.052 -27.979 1.00 91.75 166 ARG A N 1
ATOM 1272 C CA . ARG A 1 166 ? 14.055 9.980 -27.081 1.00 91.75 166 ARG A CA 1
ATOM 1273 C C . ARG A 1 166 ? 14.146 8.733 -26.210 1.00 91.75 166 ARG A C 1
ATOM 1275 O O . ARG A 1 166 ? 13.917 7.617 -26.673 1.00 91.75 166 ARG A O 1
ATOM 1282 N N . LEU A 1 167 ? 14.470 8.934 -24.940 1.00 91.56 167 LEU A N 1
ATOM 1283 C CA . LEU A 1 167 ? 14.515 7.892 -23.926 1.00 91.56 167 LEU A CA 1
ATOM 1284 C C . LEU A 1 167 ? 13.117 7.677 -23.353 1.00 91.56 167 LEU A C 1
ATOM 1286 O O . LEU A 1 167 ? 12.488 8.613 -22.860 1.00 91.56 167 LEU A O 1
ATOM 1290 N N . LYS A 1 168 ? 12.646 6.434 -23.368 1.00 91.81 168 LYS A N 1
ATOM 1291 C CA . LYS A 1 168 ? 11.500 5.990 -22.580 1.00 91.81 168 LYS A CA 1
ATOM 1292 C C . LYS A 1 168 ? 12.004 5.507 -21.229 1.00 91.81 168 LYS A C 1
ATOM 1294 O O . LYS A 1 168 ? 12.769 4.546 -21.162 1.00 91.81 168 LYS A O 1
ATOM 1299 N N . VAL A 1 169 ? 11.553 6.161 -20.170 1.00 91.50 169 VAL A N 1
ATOM 1300 C CA . VAL A 1 169 ? 11.884 5.811 -18.791 1.00 91.50 169 VAL A CA 1
ATOM 1301 C C . VAL A 1 169 ? 10.636 5.258 -18.123 1.00 91.50 169 VAL A C 1
ATOM 1303 O O . VAL A 1 169 ? 9.584 5.902 -18.124 1.00 91.50 169 VAL A O 1
ATOM 1306 N N . THR A 1 170 ? 10.767 4.067 -17.549 1.00 91.38 170 THR A N 1
ATOM 1307 C CA . THR A 1 170 ? 9.719 3.416 -16.768 1.00 91.38 170 THR A CA 1
ATOM 1308 C C . THR A 1 170 ? 10.216 3.231 -15.344 1.00 91.38 170 THR A C 1
ATOM 1310 O O . THR A 1 170 ? 11.296 2.692 -15.100 1.00 91.38 170 THR A O 1
ATOM 1313 N N . PHE A 1 171 ? 9.406 3.684 -14.397 1.00 90.38 171 PHE A N 1
ATOM 1314 C CA . PHE A 1 171 ? 9.697 3.638 -12.977 1.00 90.38 171 PHE A CA 1
ATOM 1315 C C . PHE A 1 171 ? 8.512 3.024 -12.239 1.00 90.38 171 PHE A C 1
ATOM 1317 O O . PHE A 1 171 ? 7.395 3.536 -12.328 1.00 90.38 171 PHE A O 1
ATOM 1324 N N . LYS A 1 172 ? 8.739 1.956 -11.475 1.00 91.38 172 LYS A N 1
ATOM 1325 C CA . LYS A 1 172 ? 7.716 1.347 -10.623 1.00 91.38 172 LYS A CA 1
ATOM 1326 C C . LYS A 1 172 ? 8.176 1.321 -9.181 1.00 91.38 172 LYS A C 1
ATOM 1328 O O . LYS A 1 172 ? 9.317 0.974 -8.880 1.00 91.38 172 LYS A O 1
ATOM 1333 N N . ALA A 1 173 ? 7.264 1.666 -8.287 1.00 90.94 173 ALA A N 1
ATOM 1334 C CA . ALA A 1 173 ? 7.496 1.589 -6.859 1.00 90.94 173 ALA A CA 1
ATOM 1335 C C . ALA A 1 173 ? 6.280 1.052 -6.121 1.00 90.94 173 ALA A C 1
ATOM 1337 O O . ALA A 1 173 ? 5.138 1.201 -6.561 1.00 90.94 173 ALA A O 1
ATOM 1338 N N . LYS A 1 174 ? 6.556 0.447 -4.972 1.00 90.12 174 LYS A N 1
ATOM 1339 C CA . LYS A 1 174 ? 5.565 -0.053 -4.036 1.00 90.12 174 LYS A CA 1
ATOM 1340 C C . LYS A 1 174 ? 5.749 0.634 -2.690 1.00 90.12 174 LYS A C 1
ATOM 1342 O O . LYS A 1 174 ? 6.868 0.734 -2.191 1.00 90.12 174 LYS A O 1
ATOM 1347 N N . VAL A 1 175 ? 4.642 1.082 -2.116 1.00 87.38 175 VAL A N 1
ATOM 1348 C CA . VAL A 1 175 ? 4.563 1.632 -0.763 1.00 87.38 175 VAL A CA 1
ATOM 1349 C C . VAL A 1 175 ? 3.948 0.571 0.141 1.00 87.38 175 VAL A C 1
ATOM 1351 O O . VAL A 1 175 ? 2.799 0.187 -0.066 1.00 87.38 175 VAL A O 1
ATOM 1354 N N . ASP A 1 176 ? 4.685 0.087 1.139 1.00 82.88 176 ASP A N 1
ATOM 1355 C CA . ASP A 1 176 ? 4.196 -1.019 1.977 1.00 82.88 176 ASP A CA 1
ATOM 1356 C C . ASP A 1 176 ? 3.079 -0.597 2.953 1.00 82.88 176 ASP A C 1
ATOM 1358 O O . ASP A 1 176 ? 2.227 -1.414 3.299 1.00 82.88 176 ASP A O 1
ATOM 1362 N N . SER A 1 177 ? 3.014 0.692 3.307 1.00 78.75 177 SER A N 1
ATOM 1363 C CA . SER A 1 177 ? 2.001 1.266 4.208 1.00 78.75 177 SER A CA 1
ATOM 1364 C C . SER A 1 177 ? 1.345 2.521 3.603 1.00 78.75 177 SER A C 1
ATOM 1366 O O . SER A 1 177 ? 1.682 3.640 4.002 1.00 78.75 177 SER A O 1
ATOM 1368 N N . PRO A 1 178 ? 0.406 2.384 2.642 1.00 77.25 178 PRO A N 1
ATOM 1369 C CA . PRO A 1 178 ? -0.153 3.519 1.899 1.00 77.25 178 PRO A CA 1
ATOM 1370 C C . PRO A 1 178 ? -0.881 4.534 2.791 1.00 77.25 178 PRO A C 1
ATOM 1372 O O . PRO A 1 178 ? -0.721 5.734 2.590 1.00 77.25 178 PRO A O 1
ATOM 1375 N N . LEU A 1 179 ? -1.599 4.082 3.828 1.00 72.69 179 LEU A N 1
ATOM 1376 C CA . LEU A 1 179 ? -2.272 4.964 4.797 1.00 72.69 179 LEU A CA 1
ATOM 1377 C C . LEU A 1 179 ? -1.297 5.823 5.613 1.00 72.69 179 LEU A C 1
ATOM 1379 O O . LEU A 1 179 ? -1.612 6.949 5.984 1.00 72.69 179 LEU A O 1
ATOM 1383 N N . TYR A 1 180 ? -0.104 5.300 5.882 1.00 74.50 180 TYR A N 1
ATOM 1384 C CA . TYR A 1 180 ? 0.924 6.061 6.581 1.00 74.50 180 TYR A CA 1
ATOM 1385 C C . TYR A 1 180 ? 1.601 7.060 5.643 1.00 74.50 180 TYR A C 1
ATOM 1387 O O . TYR A 1 180 ? 1.894 8.196 6.009 1.00 74.50 180 TYR A O 1
ATOM 1395 N N . PHE A 1 181 ? 1.802 6.639 4.397 1.00 78.44 181 PHE A N 1
ATOM 1396 C CA . PHE A 1 181 ? 2.432 7.450 3.373 1.00 78.44 181 PHE A CA 1
ATOM 1397 C C . PHE A 1 181 ? 1.568 8.659 2.970 1.00 78.44 181 PHE A C 1
ATOM 1399 O O . PHE A 1 181 ? 2.111 9.756 2.877 1.00 78.44 181 PHE A O 1
ATOM 1406 N N . ILE A 1 182 ? 0.236 8.518 2.836 1.00 78.25 182 ILE A N 1
ATOM 1407 C CA . ILE A 1 182 ? -0.678 9.656 2.558 1.00 78.25 182 ILE A CA 1
ATOM 1408 C C . ILE A 1 182 ? -0.660 10.722 3.665 1.00 78.25 182 ILE A C 1
ATOM 1410 O O . ILE A 1 182 ? -0.922 11.887 3.393 1.00 78.25 182 ILE A O 1
ATOM 1414 N N . ALA A 1 183 ? -0.361 10.340 4.912 1.00 73.25 183 ALA A N 1
ATOM 1415 C CA . ALA A 1 183 ? -0.358 11.271 6.038 1.00 73.25 183 ALA A CA 1
ATOM 1416 C C . ALA A 1 183 ? 0.881 12.179 6.049 1.00 73.25 183 ALA A C 1
ATOM 1418 O O . ALA A 1 183 ? 0.870 13.226 6.689 1.00 73.25 183 ALA A O 1
ATOM 1419 N N . ARG A 1 184 ? 1.956 11.778 5.357 1.00 76.50 184 ARG A N 1
ATOM 1420 C CA . ARG A 1 184 ? 3.219 12.529 5.288 1.00 76.50 184 ARG A CA 1
ATOM 1421 C C . ARG A 1 184 ? 3.535 13.060 3.891 1.00 76.50 184 ARG A C 1
ATOM 1423 O O . ARG A 1 184 ? 4.283 14.022 3.785 1.00 76.50 184 ARG A O 1
ATOM 1430 N N . CYS A 1 185 ? 2.976 12.470 2.839 1.00 81.88 185 CYS A N 1
ATOM 1431 C CA . CYS A 1 185 ? 3.182 12.886 1.456 1.00 81.88 185 CYS A CA 1
ATOM 1432 C C . CYS A 1 185 ? 1.856 13.237 0.793 1.00 81.88 185 CYS A C 1
ATOM 1434 O O . CYS A 1 185 ? 0.984 12.381 0.653 1.00 81.88 185 CYS A O 1
ATOM 1436 N N . SER A 1 186 ? 1.735 14.472 0.305 1.00 82.50 186 SER A N 1
ATOM 1437 C CA . SER A 1 186 ? 0.583 14.895 -0.501 1.00 82.50 186 SER A CA 1
ATOM 1438 C C . SER A 1 186 ? 0.673 14.398 -1.948 1.00 82.50 186 SER A C 1
ATOM 1440 O O . SER A 1 186 ? -0.339 14.260 -2.634 1.00 82.50 186 SER A O 1
ATOM 1442 N N . GLY A 1 187 ? 1.882 14.068 -2.407 1.00 85.25 187 GLY A N 1
ATOM 1443 C CA . GLY A 1 187 ? 2.132 13.496 -3.723 1.00 85.25 187 GLY A CA 1
ATOM 1444 C C . GLY A 1 187 ? 3.513 12.861 -3.827 1.00 85.25 187 GLY A C 1
ATOM 1445 O O . GLY A 1 187 ? 4.403 13.139 -3.022 1.00 85.25 187 GLY A O 1
ATOM 1446 N N . VAL A 1 188 ? 3.685 12.009 -4.836 1.00 88.06 188 VAL A N 1
ATOM 1447 C CA . VAL A 1 188 ? 4.979 11.422 -5.203 1.00 88.06 188 VAL A CA 1
ATOM 1448 C C . VAL A 1 188 ? 5.382 11.931 -6.570 1.00 88.06 188 VAL A C 1
ATOM 1450 O O . VAL A 1 188 ? 4.594 11.890 -7.516 1.00 88.06 188 VAL A O 1
ATOM 1453 N N . GLN A 1 189 ? 6.631 12.356 -6.678 1.00 88.69 189 GLN A N 1
ATOM 1454 C CA . GLN A 1 189 ? 7.268 12.677 -7.946 1.00 88.69 189 GLN A CA 1
ATOM 1455 C C . GLN A 1 189 ? 8.481 11.771 -8.157 1.00 88.69 189 GLN A C 1
ATOM 1457 O O . GLN A 1 189 ? 9.199 11.429 -7.214 1.00 88.69 189 GLN A O 1
ATOM 1462 N N . ALA A 1 190 ? 8.684 11.363 -9.406 1.00 89.62 190 ALA A N 1
ATOM 1463 C CA . ALA A 1 190 ? 9.814 10.548 -9.822 1.00 89.62 190 ALA A CA 1
ATOM 1464 C C . ALA A 1 190 ? 10.800 11.394 -10.632 1.00 89.62 190 ALA A C 1
ATOM 1466 O O . ALA A 1 190 ? 10.397 12.202 -11.475 1.00 89.62 190 ALA A O 1
ATOM 1467 N N . PHE A 1 191 ? 12.088 11.168 -10.389 1.00 88.62 191 PHE A N 1
ATOM 1468 C CA . PHE A 1 191 ? 13.190 11.829 -11.071 1.00 88.62 191 PHE A CA 1
ATOM 1469 C C . PHE A 1 191 ? 14.146 10.826 -11.675 1.00 88.62 191 PHE A C 1
ATOM 1471 O O . PHE A 1 191 ? 14.381 9.751 -11.119 1.00 88.62 191 PHE A O 1
ATOM 1478 N N . MET A 1 192 ? 14.778 11.256 -12.757 1.00 91.19 192 MET A N 1
ATOM 1479 C CA . MET A 1 192 ? 16.004 10.653 -13.246 1.00 91.19 192 MET A CA 1
ATOM 1480 C C . MET A 1 192 ? 17.182 11.518 -12.803 1.00 91.19 192 MET A C 1
ATOM 1482 O O . MET A 1 192 ? 17.165 12.735 -13.005 1.00 91.19 192 MET A O 1
ATOM 1486 N N . ILE A 1 193 ? 18.189 10.892 -12.199 1.00 90.56 193 ILE A N 1
ATOM 1487 C CA . ILE A 1 193 ? 19.446 11.538 -11.818 1.00 90.56 193 ILE A CA 1
ATOM 1488 C C . ILE A 1 193 ? 20.621 10.925 -12.579 1.00 90.56 193 ILE A C 1
ATOM 1490 O O . ILE A 1 193 ? 20.594 9.737 -12.916 1.00 90.56 193 ILE A O 1
ATOM 1494 N N . ASP A 1 194 ? 21.639 11.734 -12.852 1.00 89.44 194 ASP A N 1
ATOM 1495 C CA . ASP A 1 194 ? 22.892 11.284 -13.461 1.00 89.44 194 ASP A CA 1
ATOM 1496 C C . ASP A 1 194 ? 23.841 10.641 -12.427 1.00 89.44 194 ASP A C 1
ATOM 1498 O O . ASP A 1 194 ? 23.533 10.527 -11.235 1.00 89.44 194 ASP A O 1
ATOM 1502 N N . GLY A 1 195 ? 25.023 10.214 -12.882 1.00 82.00 195 GLY A N 1
ATOM 1503 C CA . GLY A 1 195 ? 26.066 9.646 -12.023 1.00 82.00 195 GLY A CA 1
ATOM 1504 C C . GLY A 1 195 ? 26.637 10.617 -10.980 1.00 82.00 195 GLY A C 1
ATOM 1505 O O . GLY A 1 195 ? 27.217 10.159 -9.998 1.00 82.00 195 GLY A O 1
ATOM 1506 N N . ALA A 1 196 ? 26.444 11.927 -11.157 1.00 84.00 196 ALA A N 1
ATOM 1507 C CA . ALA A 1 196 ? 26.827 12.967 -10.204 1.00 84.00 196 ALA A CA 1
ATOM 1508 C C . ALA A 1 196 ? 25.689 13.320 -9.221 1.00 84.00 196 ALA A C 1
ATOM 1510 O O . ALA A 1 196 ? 25.901 14.076 -8.276 1.00 84.00 196 ALA A O 1
ATOM 1511 N N . GLY A 1 197 ? 24.493 12.751 -9.406 1.00 84.12 197 GLY A N 1
ATOM 1512 C CA . GLY A 1 197 ? 23.318 12.996 -8.574 1.00 84.12 197 GLY A CA 1
ATOM 1513 C C . GLY A 1 197 ? 22.492 14.218 -8.985 1.00 84.12 197 GLY A C 1
ATOM 1514 O O . GLY A 1 197 ? 21.542 14.562 -8.276 1.00 84.12 197 GLY A O 1
ATOM 1515 N N . ASN A 1 198 ? 22.798 14.856 -10.117 1.00 87.69 198 ASN A N 1
ATOM 1516 C CA . ASN A 1 198 ? 22.020 15.985 -10.621 1.00 87.69 198 ASN A CA 1
ATOM 1517 C C . ASN A 1 198 ? 20.676 15.502 -11.167 1.00 87.69 198 ASN A C 1
ATOM 1519 O O . ASN A 1 198 ? 20.601 14.463 -11.824 1.00 87.69 198 ASN A O 1
ATOM 1523 N N . LYS A 1 199 ? 19.609 16.275 -10.938 1.00 87.81 199 LYS A N 1
ATOM 1524 C CA . LYS A 1 199 ? 18.284 16.011 -11.516 1.00 87.81 199 LYS A CA 1
ATOM 1525 C C . LYS A 1 199 ? 18.318 16.309 -13.016 1.00 87.81 199 LYS A C 1
ATOM 1527 O O . LYS A 1 199 ? 18.434 17.462 -13.411 1.00 87.81 199 LYS A O 1
ATOM 1532 N N . VAL A 1 200 ? 18.197 15.265 -13.832 1.00 85.94 200 VAL A N 1
ATOM 1533 C CA . VAL A 1 200 ? 18.171 15.356 -15.303 1.00 85.94 200 VAL A CA 1
ATOM 1534 C C . VAL A 1 200 ? 16.741 15.543 -15.800 1.00 85.94 200 VAL A C 1
ATOM 1536 O O . VAL A 1 200 ? 16.492 16.273 -16.755 1.00 85.94 200 VAL A O 1
ATOM 1539 N N . TYR A 1 201 ? 15.783 14.905 -15.125 1.00 84.94 201 TYR A N 1
ATOM 1540 C CA . TYR A 1 201 ? 14.372 15.014 -15.468 1.00 84.94 201 TYR A CA 1
ATOM 1541 C C . TYR A 1 201 ? 13.466 14.838 -14.250 1.00 84.94 201 TYR A C 1
ATOM 1543 O O . TYR A 1 201 ? 13.779 14.064 -13.341 1.00 84.94 201 TYR A O 1
ATOM 1551 N N . THR A 1 202 ? 12.314 15.508 -14.294 1.00 81.25 202 THR A N 1
ATOM 1552 C CA . THR A 1 202 ? 11.252 15.475 -13.284 1.00 81.25 202 THR A CA 1
ATOM 1553 C C . THR A 1 202 ? 9.922 15.157 -13.955 1.00 81.25 202 THR A C 1
ATOM 1555 O O . THR A 1 202 ? 9.526 15.860 -14.885 1.00 81.25 202 THR A O 1
ATOM 1558 N N . GLN A 1 203 ? 9.208 14.135 -13.478 1.00 81.25 203 GLN A N 1
ATOM 1559 C CA . GLN A 1 203 ? 7.844 13.862 -13.935 1.00 81.25 203 GLN A CA 1
ATOM 1560 C C . GLN A 1 203 ? 6.794 14.637 -13.120 1.00 81.25 203 GLN A C 1
ATOM 1562 O O . GLN A 1 203 ? 7.045 15.056 -11.991 1.00 81.25 203 GLN A O 1
ATOM 1567 N N . ALA A 1 204 ? 5.586 14.766 -13.680 1.00 73.38 204 ALA A N 1
ATOM 1568 C CA . ALA A 1 204 ? 4.409 15.266 -12.985 1.00 73.38 204 ALA A CA 1
ATOM 1569 C C . ALA A 1 204 ? 4.091 14.459 -11.713 1.00 73.38 204 ALA A C 1
ATOM 1571 O O . ALA A 1 204 ? 4.244 13.238 -11.654 1.00 73.38 204 ALA A O 1
ATOM 1572 N N . ILE A 1 205 ? 3.610 15.173 -10.700 1.00 84.25 205 ILE A N 1
ATOM 1573 C CA . ILE A 1 205 ? 3.267 14.631 -9.387 1.00 84.25 205 ILE A CA 1
ATOM 1574 C C . ILE A 1 205 ? 2.068 13.688 -9.525 1.00 84.25 205 ILE A C 1
ATOM 1576 O O . ILE A 1 205 ? 1.041 14.060 -10.097 1.00 84.25 205 ILE A O 1
ATOM 1580 N N . LYS A 1 206 ? 2.168 12.483 -8.956 1.00 85.06 206 LYS A N 1
ATOM 1581 C CA . LYS A 1 206 ? 1.016 11.592 -8.782 1.00 85.06 206 LYS A CA 1
ATOM 1582 C C . LYS A 1 206 ? 0.475 11.701 -7.355 1.00 85.06 206 LYS A C 1
ATOM 1584 O O . LYS A 1 206 ? 1.272 11.646 -6.413 1.00 85.06 206 LYS A O 1
ATOM 1589 N N . PRO A 1 207 ? -0.852 11.839 -7.173 1.00 83.00 207 PRO A N 1
ATOM 1590 C CA . PRO A 1 207 ? -1.449 11.830 -5.846 1.00 83.00 207 PRO A CA 1
ATOM 1591 C C . PRO A 1 207 ? -1.270 10.454 -5.205 1.00 83.00 207 PRO A C 1
ATOM 1593 O O . PRO A 1 207 ? -1.280 9.422 -5.884 1.00 83.00 207 PRO A O 1
ATOM 1596 N N . VAL A 1 208 ? -1.108 10.443 -3.887 1.00 81.19 208 VAL A N 1
ATOM 1597 C CA . VAL A 1 208 ? -0.977 9.203 -3.127 1.00 81.19 208 VAL A CA 1
ATOM 1598 C C . VAL A 1 208 ? -2.353 8.555 -2.963 1.00 81.19 208 VAL A C 1
ATOM 1600 O O . VAL A 1 208 ? -3.320 9.209 -2.581 1.00 81.19 208 VAL A O 1
ATOM 1603 N N . SER A 1 209 ? -2.444 7.255 -3.236 1.00 79.94 209 SER A N 1
ATOM 1604 C CA . SER A 1 209 ? -3.655 6.464 -3.040 1.00 79.94 209 SER A CA 1
ATOM 1605 C C . SER A 1 209 ? -3.592 5.659 -1.742 1.00 79.94 209 SER A C 1
ATOM 1607 O O . SER A 1 209 ? -2.626 4.941 -1.487 1.00 79.94 209 SER A O 1
ATOM 1609 N N . ALA A 1 210 ? -4.667 5.728 -0.951 1.00 74.19 210 ALA A N 1
ATOM 1610 C CA . ALA A 1 210 ? -4.870 4.880 0.223 1.00 74.19 210 ALA A CA 1
ATOM 1611 C C . ALA A 1 210 ? -5.105 3.401 -0.140 1.00 74.19 210 ALA A C 1
ATOM 1613 O O . ALA A 1 210 ? -4.854 2.515 0.674 1.00 74.19 210 ALA A O 1
ATOM 1614 N N . THR A 1 211 ? -5.613 3.136 -1.348 1.00 80.50 211 THR A N 1
ATOM 1615 C CA . THR A 1 211 ? -6.073 1.809 -1.785 1.00 80.50 211 THR A CA 1
ATOM 1616 C C . THR A 1 211 ? -5.122 1.140 -2.770 1.00 80.50 211 THR A C 1
ATOM 1618 O O . THR A 1 211 ? -5.093 -0.087 -2.838 1.00 80.50 211 THR A O 1
ATOM 1621 N N . ASN A 1 212 ? -4.324 1.915 -3.510 1.00 85.62 212 ASN A N 1
ATOM 1622 C CA . ASN A 1 212 ? -3.330 1.388 -4.435 1.00 85.62 212 ASN A CA 1
ATOM 1623 C C . ASN A 1 212 ? -1.898 1.693 -3.952 1.00 85.62 212 ASN A C 1
ATOM 1625 O O . ASN A 1 212 ? -1.430 2.822 -4.106 1.00 85.62 212 ASN A O 1
ATOM 1629 N N . PRO A 1 213 ? -1.174 0.695 -3.412 1.00 86.75 213 PRO A N 1
ATOM 1630 C CA . PRO A 1 213 ? 0.209 0.869 -2.974 1.00 86.75 213 PRO A CA 1
ATOM 1631 C C . PRO A 1 213 ? 1.219 0.914 -4.131 1.00 86.75 213 PRO A C 1
ATOM 1633 O O . PRO A 1 213 ? 2.391 1.204 -3.892 1.00 86.75 213 PRO A O 1
ATOM 1636 N N . ASN A 1 214 ? 0.805 0.595 -5.363 1.00 90.75 214 ASN A N 1
ATOM 1637 C CA . ASN A 1 214 ? 1.693 0.477 -6.514 1.00 90.75 214 ASN A CA 1
ATOM 1638 C C . ASN A 1 214 ? 1.610 1.716 -7.407 1.00 90.75 214 ASN A C 1
ATOM 1640 O O . ASN A 1 214 ? 0.543 2.080 -7.906 1.00 90.75 214 ASN A O 1
ATOM 1644 N N . TYR A 1 215 ? 2.768 2.301 -7.684 1.00 89.19 215 TYR A N 1
ATOM 1645 C CA . TYR A 1 215 ? 2.920 3.474 -8.531 1.00 89.19 215 TYR A CA 1
ATOM 1646 C C . TYR A 1 215 ? 3.750 3.108 -9.758 1.00 89.19 215 TYR A C 1
ATOM 1648 O O . TYR A 1 215 ? 4.796 2.477 -9.636 1.00 89.19 215 TYR A O 1
ATOM 1656 N N . SER A 1 216 ? 3.285 3.523 -10.937 1.00 91.25 216 SER A N 1
ATOM 1657 C CA . SER A 1 216 ? 4.027 3.428 -12.200 1.00 91.25 216 SER A CA 1
ATOM 1658 C C . SER A 1 216 ? 4.157 4.822 -12.784 1.00 91.25 216 SER A C 1
ATOM 1660 O O . SER A 1 216 ? 3.151 5.523 -12.905 1.00 91.25 216 SER A O 1
ATOM 1662 N N . PHE A 1 217 ? 5.362 5.228 -13.147 1.00 90.38 217 PHE A N 1
ATOM 1663 C CA . PHE A 1 217 ? 5.661 6.494 -13.797 1.00 90.38 217 PHE A CA 1
ATOM 1664 C C . PHE A 1 217 ? 6.346 6.163 -15.117 1.00 90.38 217 PHE A C 1
ATOM 1666 O O . PHE A 1 217 ? 7.429 5.586 -15.137 1.00 90.38 217 PHE A O 1
ATOM 1673 N N . ASP A 1 218 ? 5.693 6.520 -16.213 1.00 90.19 218 ASP A N 1
ATOM 1674 C CA . ASP A 1 218 ? 6.211 6.338 -17.559 1.00 90.19 218 ASP A CA 1
ATOM 1675 C C . ASP A 1 218 ? 6.359 7.718 -18.187 1.00 90.19 218 ASP A C 1
ATOM 1677 O O . ASP A 1 218 ? 5.412 8.511 -18.186 1.00 90.19 218 ASP A O 1
ATOM 1681 N N . PHE A 1 219 ? 7.552 8.043 -18.671 1.00 88.56 219 PHE A N 1
ATOM 1682 C CA . PHE A 1 219 ? 7.801 9.320 -19.329 1.00 88.56 219 PHE A CA 1
ATOM 1683 C C . PHE A 1 219 ? 8.819 9.195 -20.452 1.00 88.56 219 PHE A C 1
ATOM 1685 O O . PHE A 1 219 ? 9.632 8.273 -20.491 1.00 88.56 219 PHE A O 1
ATOM 1692 N N . ASN A 1 220 ? 8.738 10.143 -21.383 1.00 89.88 220 ASN A N 1
ATOM 1693 C CA . ASN A 1 220 ? 9.712 10.295 -22.449 1.00 89.88 220 ASN A CA 1
ATOM 1694 C C . ASN A 1 220 ? 10.586 11.507 -22.145 1.00 89.88 220 ASN A C 1
ATOM 1696 O O . ASN A 1 220 ? 10.065 12.548 -21.742 1.00 89.88 220 ASN A O 1
ATOM 1700 N N . HIS A 1 221 ? 11.884 11.373 -22.369 1.00 89.69 221 HIS A N 1
ATOM 1701 C CA . HIS A 1 221 ? 12.846 12.448 -22.204 1.00 89.69 221 HIS A CA 1
ATOM 1702 C C . HIS A 1 221 ? 13.794 12.467 -23.400 1.00 89.69 221 HIS A C 1
ATOM 1704 O O . HIS A 1 221 ? 14.394 11.444 -23.725 1.00 89.69 221 HIS A O 1
ATOM 1710 N N . ASP A 1 222 ? 13.915 13.616 -24.056 1.00 90.06 222 ASP A N 1
ATOM 1711 C CA . ASP A 1 222 ? 14.874 13.797 -25.140 1.00 90.06 222 ASP A CA 1
ATOM 1712 C C . ASP A 1 222 ? 16.246 14.093 -24.524 1.00 90.06 222 ASP A C 1
ATOM 1714 O O . ASP A 1 222 ? 16.416 15.085 -23.815 1.00 90.06 222 ASP A O 1
ATOM 1718 N N . TYR A 1 223 ? 17.205 13.198 -24.755 1.00 89.75 223 TYR A N 1
ATOM 1719 C CA . TYR A 1 223 ? 18.553 13.275 -24.202 1.00 89.75 223 TYR A CA 1
ATOM 1720 C C . TYR A 1 223 ? 19.584 13.340 -25.328 1.00 89.75 223 TYR A C 1
ATOM 1722 O O . TYR A 1 223 ? 19.559 12.518 -26.245 1.00 89.75 223 TYR A O 1
ATOM 1730 N N . THR A 1 224 ? 20.513 14.292 -25.232 1.00 88.75 224 THR A N 1
ATOM 1731 C CA . THR A 1 224 ? 21.630 14.449 -26.172 1.00 88.75 224 THR A CA 1
ATOM 1732 C C . THR A 1 224 ? 22.933 14.174 -25.438 1.00 88.75 224 THR A C 1
ATOM 1734 O O . THR A 1 224 ? 23.295 14.892 -24.505 1.00 88.75 224 THR A O 1
ATOM 1737 N N . ALA A 1 225 ? 23.645 13.131 -25.854 1.00 85.12 225 ALA A N 1
ATOM 1738 C CA . ALA A 1 225 ? 24.919 12.761 -25.256 1.00 85.12 225 ALA A CA 1
ATOM 1739 C C . ALA A 1 225 ? 26.073 13.617 -25.803 1.00 85.12 225 ALA A C 1
ATOM 1741 O O . ALA A 1 225 ? 26.268 13.686 -27.015 1.00 85.12 225 ALA A O 1
ATOM 1742 N N . GLY A 1 226 ? 26.862 14.225 -24.913 1.00 80.19 226 GLY A N 1
ATOM 1743 C CA . GLY A 1 226 ? 27.994 15.102 -25.253 1.00 80.19 226 GLY A CA 1
ATOM 1744 C C . GLY A 1 226 ? 29.324 14.389 -25.538 1.00 80.19 226 GLY A C 1
ATOM 1745 O O . GLY A 1 226 ? 30.368 14.890 -25.128 1.00 80.19 226 GLY A O 1
ATOM 1746 N N . GLY A 1 227 ? 29.302 13.216 -26.176 1.00 80.94 227 GLY A N 1
ATOM 1747 C CA . GLY A 1 227 ? 30.497 12.423 -26.499 1.00 80.94 227 GLY A CA 1
ATOM 1748 C C . GLY A 1 227 ? 30.285 10.914 -26.361 1.00 80.94 227 GLY A C 1
ATOM 1749 O O . GLY A 1 227 ? 29.228 10.474 -25.920 1.00 80.94 227 GLY A O 1
ATOM 1750 N N . ASP A 1 228 ? 31.292 10.125 -26.739 1.00 82.81 228 ASP A N 1
ATOM 1751 C CA . ASP A 1 228 ? 31.270 8.661 -26.623 1.00 82.81 228 ASP A CA 1
ATOM 1752 C C . ASP A 1 228 ? 31.508 8.214 -25.168 1.00 82.81 228 ASP A C 1
ATOM 1754 O O . ASP A 1 228 ? 32.268 8.847 -24.431 1.00 82.81 228 ASP A O 1
ATOM 1758 N N . GLY A 1 229 ? 30.901 7.101 -24.744 1.00 87.62 229 GLY A N 1
ATOM 1759 C CA . GLY A 1 229 ? 31.141 6.547 -23.407 1.00 87.62 229 GLY A CA 1
ATOM 1760 C C . GLY A 1 229 ? 29.969 5.775 -22.812 1.00 87.62 229 GLY A C 1
ATOM 1761 O O . GLY A 1 229 ? 29.047 5.362 -23.510 1.00 87.62 229 GLY A O 1
ATOM 1762 N N . VAL A 1 230 ? 30.011 5.558 -21.495 1.00 86.50 230 VAL A N 1
ATOM 1763 C CA . VAL A 1 230 ? 28.912 4.949 -20.733 1.00 86.50 230 VAL A CA 1
ATOM 1764 C C . VAL A 1 230 ? 28.462 5.929 -19.663 1.00 86.50 230 VAL A C 1
ATOM 1766 O O . VAL A 1 230 ? 29.251 6.313 -18.802 1.00 86.50 230 VAL A O 1
ATOM 1769 N N . VAL A 1 231 ? 27.186 6.310 -19.699 1.00 88.62 231 VAL A N 1
ATOM 1770 C CA . VAL A 1 231 ? 26.570 7.167 -18.680 1.00 88.62 231 VAL A CA 1
ATOM 1771 C C . VAL A 1 231 ? 25.596 6.328 -17.868 1.00 88.62 231 VAL A C 1
ATOM 1773 O O . VAL A 1 231 ? 24.775 5.602 -18.421 1.00 88.62 231 VAL A O 1
ATOM 1776 N N . ALA A 1 232 ? 25.700 6.405 -16.545 1.00 90.06 232 ALA A N 1
ATOM 1777 C CA . ALA A 1 232 ? 24.817 5.694 -15.634 1.00 90.06 232 ALA A CA 1
ATOM 1778 C C . ALA A 1 232 ? 23.747 6.636 -15.080 1.00 90.06 232 ALA A C 1
ATOM 1780 O O . ALA A 1 232 ? 24.068 7.684 -14.521 1.00 90.06 232 ALA A O 1
ATOM 1781 N N . PHE A 1 233 ? 22.487 6.222 -15.179 1.00 91.56 233 PHE A N 1
ATOM 1782 C CA . PHE A 1 233 ? 21.351 6.936 -14.604 1.00 91.56 233 PHE A CA 1
ATOM 1783 C C . PHE A 1 233 ? 20.754 6.159 -13.440 1.00 91.56 233 PHE A C 1
ATOM 1785 O O . PHE A 1 233 ? 20.814 4.929 -13.401 1.00 91.56 233 PHE A O 1
ATOM 1792 N N . ARG A 1 234 ? 20.140 6.868 -12.496 1.00 91.38 234 ARG A N 1
ATOM 1793 C CA . ARG A 1 234 ? 19.356 6.275 -11.406 1.00 91.38 234 ARG A CA 1
ATOM 1794 C C . ARG A 1 234 ? 17.987 6.939 -11.345 1.00 91.38 234 ARG A C 1
ATOM 1796 O O . ARG A 1 234 ? 17.845 8.119 -11.654 1.00 91.38 234 ARG A O 1
ATOM 1803 N N . GLY A 1 235 ? 16.985 6.188 -10.919 1.00 90.38 235 GLY A N 1
ATOM 1804 C CA . GLY A 1 235 ? 15.679 6.705 -10.554 1.00 90.38 235 GLY A CA 1
ATOM 1805 C C . GLY A 1 235 ? 15.659 7.100 -9.079 1.00 90.38 235 GLY A C 1
ATOM 1806 O O . GLY A 1 235 ? 16.188 6.380 -8.232 1.00 90.38 235 GLY A O 1
ATOM 1807 N N . LYS A 1 236 ? 15.037 8.230 -8.752 1.00 89.25 236 LYS A N 1
ATOM 1808 C CA . LYS A 1 236 ? 14.816 8.681 -7.372 1.00 89.25 236 LYS A CA 1
ATOM 1809 C C . LYS A 1 236 ? 13.360 9.090 -7.198 1.00 89.25 236 LYS A C 1
ATOM 1811 O O . LYS A 1 236 ? 12.791 9.714 -8.089 1.00 89.25 236 LYS A O 1
ATOM 1816 N N . LEU A 1 237 ? 12.774 8.773 -6.048 1.00 88.19 237 LEU A N 1
ATOM 1817 C CA . LEU A 1 237 ? 11.482 9.332 -5.650 1.00 88.19 237 LEU A CA 1
ATOM 1818 C C . LEU A 1 237 ? 11.672 10.504 -4.698 1.00 88.19 237 LEU A C 1
ATOM 1820 O O . LEU A 1 237 ? 12.598 10.517 -3.889 1.00 88.19 237 LEU A O 1
ATOM 1824 N N . GLU A 1 238 ? 10.751 11.456 -4.759 1.00 87.62 238 GLU A N 1
ATOM 1825 C CA . GLU A 1 238 ? 10.619 12.510 -3.759 1.00 87.62 238 GLU A CA 1
ATOM 1826 C C . GLU A 1 238 ? 9.157 12.667 -3.345 1.00 87.62 238 GLU A C 1
ATOM 1828 O O . GLU A 1 238 ? 8.227 12.484 -4.136 1.00 87.62 238 GLU A O 1
ATOM 1833 N N . CYS A 1 239 ? 8.987 13.004 -2.076 1.00 86.56 239 CYS A N 1
ATOM 1834 C CA . CYS A 1 239 ? 7.715 13.268 -1.441 1.00 86.56 239 CYS A CA 1
ATOM 1835 C C . CYS A 1 239 ? 7.413 14.762 -1.549 1.00 86.56 239 CYS A C 1
ATOM 1837 O O . CYS A 1 239 ? 8.264 15.591 -1.232 1.00 86.56 239 CYS A O 1
ATOM 1839 N N . ILE A 1 240 ? 6.202 15.113 -1.966 1.00 84.06 240 ILE A N 1
ATOM 1840 C CA . ILE A 1 240 ? 5.714 16.490 -1.904 1.00 84.06 240 ILE A CA 1
ATOM 1841 C C . ILE A 1 240 ? 5.063 16.719 -0.538 1.00 84.06 240 ILE A C 1
ATOM 1843 O O . ILE A 1 240 ? 4.269 15.898 -0.080 1.00 84.06 240 ILE A O 1
ATOM 1847 N N . GLY A 1 241 ? 5.377 17.849 0.099 1.00 70.19 241 GLY A N 1
ATOM 1848 C CA . GLY A 1 241 ? 4.713 18.299 1.328 1.00 70.19 241 GLY A CA 1
ATOM 1849 C C . GLY A 1 241 ? 5.376 17.882 2.646 1.00 70.19 241 GLY A C 1
ATOM 1850 O O . GLY A 1 241 ? 4.951 18.362 3.691 1.00 70.19 241 GLY A O 1
ATOM 1851 N N . SER A 1 242 ? 6.433 17.062 2.630 1.00 65.88 242 SER A N 1
ATOM 1852 C CA . SER A 1 242 ? 7.233 16.778 3.831 1.00 65.88 242 SER A CA 1
ATOM 1853 C C . SER A 1 242 ? 8.681 16.433 3.495 1.00 65.88 242 SER A C 1
ATOM 1855 O O . SER A 1 242 ? 8.948 15.611 2.622 1.00 65.88 242 SER A O 1
ATOM 1857 N N . ALA A 1 243 ? 9.620 17.031 4.230 1.00 57.38 243 ALA A N 1
ATOM 1858 C CA . ALA A 1 243 ? 11.059 16.806 4.076 1.00 57.38 243 ALA A CA 1
ATOM 1859 C C . ALA A 1 243 ? 11.581 15.565 4.833 1.00 57.38 243 ALA A C 1
ATOM 1861 O O . ALA A 1 243 ? 12.759 15.238 4.730 1.00 57.38 243 ALA A O 1
ATOM 1862 N N . ILE A 1 244 ? 10.730 14.884 5.613 1.00 59.16 244 ILE A N 1
ATOM 1863 C CA . ILE A 1 244 ? 11.165 13.853 6.575 1.00 59.16 244 ILE A CA 1
ATOM 1864 C C . ILE A 1 244 ? 11.161 12.439 5.958 1.00 59.16 244 ILE A C 1
ATOM 1866 O O . ILE A 1 244 ? 11.782 11.522 6.491 1.00 59.16 244 ILE A O 1
ATOM 1870 N N . VAL A 1 245 ? 10.506 12.233 4.809 1.00 66.50 245 VAL A N 1
ATOM 1871 C CA . VAL A 1 245 ? 10.424 10.904 4.180 1.00 66.50 245 VAL A CA 1
ATOM 1872 C C . VAL A 1 245 ? 11.669 10.640 3.332 1.00 66.50 245 VAL A C 1
ATOM 1874 O O . VAL A 1 245 ? 11.790 11.128 2.208 1.00 66.50 245 VAL A O 1
ATOM 1877 N N . VAL A 1 246 ? 12.591 9.832 3.861 1.00 69.06 246 VAL A N 1
ATOM 1878 C CA . VAL A 1 246 ? 13.739 9.330 3.094 1.00 69.06 246 VAL A CA 1
ATOM 1879 C C . VAL A 1 246 ? 13.240 8.316 2.069 1.00 69.06 246 VAL A C 1
ATOM 1881 O O . VAL A 1 246 ? 12.705 7.267 2.424 1.00 69.06 246 VAL A O 1
ATOM 1884 N N . LEU A 1 247 ? 13.410 8.640 0.791 1.00 79.31 247 LEU A N 1
ATOM 1885 C CA . LEU A 1 247 ? 12.959 7.814 -0.323 1.00 79.31 247 LEU A CA 1
ATOM 1886 C C . LEU A 1 247 ? 14.132 7.119 -1.022 1.00 79.31 247 LEU A C 1
ATOM 1888 O O . LEU A 1 247 ? 15.233 7.675 -1.082 1.00 79.31 247 LEU A O 1
ATOM 1892 N N . PRO A 1 248 ? 13.906 5.909 -1.560 1.00 81.25 248 PRO A N 1
ATOM 1893 C CA . PRO A 1 248 ? 14.954 5.114 -2.182 1.00 81.25 248 PRO A CA 1
ATOM 1894 C C . PRO A 1 248 ? 15.470 5.736 -3.487 1.00 81.25 248 PRO A C 1
ATOM 1896 O O . PRO A 1 248 ? 14.761 6.445 -4.211 1.00 81.25 248 PRO A O 1
ATOM 1899 N N . THR A 1 249 ? 16.702 5.371 -3.824 1.00 86.38 249 THR A N 1
ATOM 1900 C CA . THR A 1 249 ? 17.303 5.500 -5.155 1.00 86.38 249 THR A CA 1
ATOM 1901 C C . THR A 1 249 ? 17.443 4.118 -5.781 1.00 86.38 249 THR A C 1
ATOM 1903 O O . THR A 1 249 ? 17.771 3.147 -5.100 1.00 86.38 249 THR A O 1
ATOM 1906 N N . SER A 1 250 ? 17.178 4.007 -7.080 1.00 87.56 250 SER A N 1
ATOM 1907 C CA . SER A 1 250 ? 17.255 2.732 -7.789 1.00 87.56 250 SER A CA 1
ATOM 1908 C C . SER A 1 250 ? 18.707 2.292 -7.994 1.00 87.56 250 SER A C 1
ATOM 1910 O O . SER A 1 250 ? 19.665 3.065 -7.846 1.00 87.56 250 SER A O 1
ATOM 1912 N N . SER A 1 251 ? 18.869 1.050 -8.450 1.00 87.00 251 SER A N 1
ATOM 1913 C CA . SER A 1 251 ? 20.096 0.617 -9.113 1.00 87.00 251 SER A CA 1
ATOM 1914 C C . SER A 1 251 ? 20.396 1.490 -10.334 1.00 87.00 251 SER A C 1
ATOM 1916 O O . SER A 1 251 ? 19.488 2.032 -10.973 1.00 87.00 251 SER A O 1
ATOM 1918 N N . SER A 1 252 ? 21.681 1.627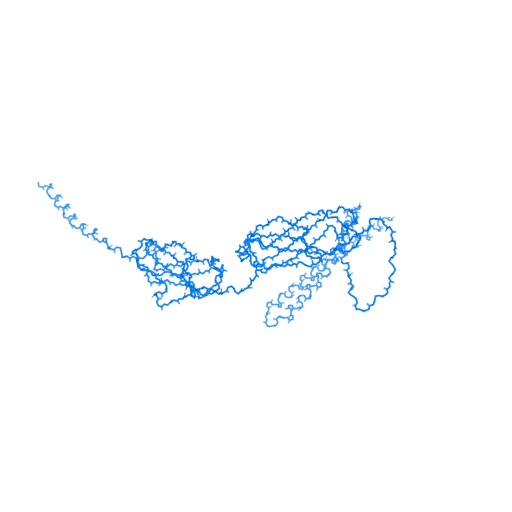 -10.655 1.00 86.19 252 SER A N 1
ATOM 1919 C CA . SER A 1 252 ? 22.129 2.350 -11.841 1.00 86.19 252 SER A CA 1
ATOM 1920 C C . SER A 1 252 ? 21.834 1.565 -13.115 1.00 86.19 252 SER A C 1
ATOM 1922 O O . SER A 1 252 ? 22.175 0.386 -13.198 1.00 86.19 252 SER A O 1
ATOM 1924 N N . VAL A 1 253 ? 21.277 2.240 -14.116 1.00 89.06 253 VAL A N 1
ATOM 1925 C CA . VAL A 1 253 ? 21.090 1.722 -15.473 1.00 89.06 253 VAL A CA 1
ATOM 1926 C C . VAL A 1 253 ? 22.124 2.393 -16.381 1.00 89.06 253 VAL A C 1
ATOM 1928 O O . VAL A 1 253 ? 22.068 3.616 -16.545 1.00 89.06 253 VAL A O 1
ATOM 1931 N N . PRO A 1 254 ? 23.095 1.643 -16.932 1.00 89.19 254 PRO A N 1
ATOM 1932 C CA . PRO A 1 254 ? 24.065 2.190 -17.869 1.00 89.19 254 PRO A CA 1
ATOM 1933 C C . PRO A 1 254 ? 23.450 2.349 -19.265 1.00 89.19 254 PRO A C 1
ATOM 1935 O O . PRO A 1 254 ? 22.751 1.461 -19.751 1.00 89.19 254 PRO A O 1
ATOM 1938 N N . ILE A 1 255 ? 23.760 3.465 -19.919 1.00 88.56 255 ILE A N 1
ATOM 1939 C CA . ILE A 1 255 ? 23.479 3.722 -21.331 1.00 88.56 255 ILE A CA 1
ATOM 1940 C C . ILE A 1 255 ? 24.816 3.832 -22.056 1.00 88.56 255 ILE A C 1
ATOM 1942 O O . ILE A 1 255 ? 25.684 4.612 -21.661 1.00 88.56 255 ILE A O 1
ATOM 1946 N N . THR A 1 256 ? 24.981 3.043 -23.112 1.00 88.75 256 THR A N 1
ATOM 1947 C CA . THR A 1 256 ? 26.149 3.099 -23.990 1.00 88.75 256 THR A CA 1
ATOM 1948 C C . THR A 1 256 ? 25.921 4.145 -25.069 1.00 88.75 256 THR A C 1
ATOM 1950 O O . THR A 1 256 ? 24.957 4.070 -25.828 1.00 88.75 256 THR A O 1
ATOM 1953 N N . ILE A 1 257 ? 26.830 5.103 -25.162 1.00 87.44 257 ILE A N 1
ATOM 1954 C CA . ILE A 1 257 ? 26.839 6.100 -26.218 1.00 87.44 257 ILE A CA 1
ATOM 1955 C C . ILE A 1 257 ? 27.829 5.628 -27.272 1.00 87.44 257 ILE A C 1
ATOM 1957 O O . ILE A 1 257 ? 29.034 5.544 -27.022 1.00 87.44 257 ILE A O 1
ATOM 1961 N N . GLY A 1 258 ? 27.288 5.238 -28.420 1.00 79.25 258 GLY A N 1
ATOM 1962 C CA . GLY A 1 258 ? 28.063 4.768 -29.553 1.00 79.25 258 GLY A CA 1
ATOM 1963 C C . GLY A 1 258 ? 28.285 5.889 -30.553 1.00 79.25 258 GLY A C 1
ATOM 1964 O O . GLY A 1 258 ? 27.353 6.617 -30.905 1.00 79.25 258 GLY A O 1
ATOM 1965 N N . LYS A 1 259 ? 29.504 5.973 -31.078 1.00 64.94 259 LYS A N 1
ATOM 1966 C CA . LYS A 1 259 ? 29.793 6.787 -32.250 1.00 64.94 259 LYS A CA 1
ATOM 1967 C C . LYS A 1 259 ? 28.972 6.249 -33.419 1.00 64.94 259 LYS A C 1
ATOM 1969 O O . LYS A 1 259 ? 29.103 5.079 -33.785 1.00 64.94 259 LYS A O 1
ATOM 1974 N N . GLY A 1 260 ? 28.097 7.078 -33.983 1.00 55.53 260 GLY A N 1
ATOM 1975 C CA . GLY A 1 260 ? 27.376 6.727 -35.201 1.00 55.53 260 GLY A CA 1
ATOM 1976 C C . GLY A 1 260 ? 28.370 6.341 -36.300 1.00 55.53 260 GLY A C 1
ATOM 1977 O O . GLY A 1 260 ? 29.235 7.134 -36.657 1.00 55.53 260 GLY A O 1
ATOM 1978 N N . GLY A 1 261 ? 28.259 5.113 -36.811 1.00 49.28 261 GLY A N 1
ATOM 1979 C CA . GLY A 1 261 ? 28.939 4.664 -38.029 1.00 49.28 261 GLY A CA 1
ATOM 1980 C C . GLY A 1 261 ? 30.387 4.192 -37.858 1.00 49.28 261 GLY A C 1
ATOM 1981 O O . GLY A 1 261 ? 31.334 4.945 -38.057 1.00 49.28 261 GLY A O 1
ATOM 1982 N N . GLY A 1 262 ? 30.554 2.893 -37.613 1.00 39.44 262 GLY A N 1
ATOM 1983 C CA . GLY A 1 262 ? 31.818 2.182 -37.790 1.00 39.44 262 GLY A CA 1
ATOM 1984 C C . GLY A 1 262 ? 31.587 0.675 -37.768 1.00 39.44 262 GLY A C 1
ATOM 1985 O O . GLY A 1 262 ? 31.552 0.063 -36.706 1.00 39.44 262 GLY A O 1
ATOM 1986 N N . THR A 1 263 ? 31.383 0.076 -38.940 1.00 50.53 263 THR A N 1
ATOM 1987 C CA . THR A 1 263 ? 31.359 -1.379 -39.136 1.00 50.53 263 THR A CA 1
ATOM 1988 C C . THR A 1 263 ? 32.696 -1.979 -38.696 1.00 50.53 263 THR A C 1
ATOM 1990 O O . THR A 1 263 ? 33.703 -1.786 -39.373 1.00 50.53 263 THR A O 1
ATOM 1993 N N . GLY A 1 264 ? 32.709 -2.700 -37.574 1.00 40.59 264 GLY A N 1
ATOM 1994 C CA . GLY A 1 264 ? 33.886 -3.389 -37.046 1.00 40.59 264 GLY A CA 1
ATOM 1995 C C . GLY A 1 264 ? 33.531 -4.795 -36.579 1.00 40.59 264 GLY A C 1
ATOM 1996 O O . GLY A 1 264 ? 32.949 -4.990 -35.518 1.00 40.59 264 GLY A O 1
ATOM 1997 N N . THR A 1 265 ? 33.855 -5.759 -37.429 1.00 45.25 265 THR A N 1
ATOM 1998 C CA . THR A 1 265 ? 33.846 -7.207 -37.232 1.00 45.25 265 THR A CA 1
ATOM 1999 C C . THR A 1 265 ? 34.837 -7.666 -36.153 1.00 45.25 265 THR A C 1
ATOM 2001 O O . THR A 1 265 ? 35.889 -7.062 -35.976 1.00 45.25 265 THR A O 1
ATOM 2004 N N . GLY A 1 266 ? 34.552 -8.814 -35.522 1.00 40.41 266 GLY A N 1
ATOM 2005 C CA . GLY A 1 266 ? 35.590 -9.704 -34.979 1.00 40.41 266 GLY A CA 1
ATOM 2006 C C . GLY A 1 266 ? 35.609 -9.878 -33.462 1.00 40.41 266 GLY A C 1
ATOM 2007 O O . GLY A 1 266 ? 36.384 -9.239 -32.762 1.00 40.41 266 GLY A O 1
ATOM 2008 N N . ASN A 1 267 ? 34.816 -10.829 -32.967 1.00 45.25 267 ASN A N 1
ATOM 2009 C CA . ASN A 1 267 ? 34.989 -11.404 -31.637 1.00 45.25 267 ASN A CA 1
ATOM 2010 C C . ASN A 1 267 ? 35.950 -12.604 -31.760 1.00 45.25 267 ASN A C 1
ATOM 2012 O O . ASN A 1 267 ? 35.538 -13.672 -32.211 1.00 45.25 267 ASN A O 1
ATOM 2016 N N . THR A 1 268 ? 37.222 -12.443 -31.393 1.00 42.19 268 THR A N 1
ATOM 2017 C CA . THR A 1 268 ? 38.125 -13.570 -31.096 1.00 42.19 268 THR A CA 1
ATOM 2018 C C . THR A 1 268 ? 38.438 -13.544 -29.610 1.00 42.19 268 THR A C 1
ATOM 2020 O O . THR A 1 268 ? 39.098 -12.627 -29.121 1.00 42.19 268 THR A O 1
ATOM 2023 N N . GLY A 1 269 ? 37.901 -14.535 -28.898 1.00 49.09 269 GLY A N 1
ATOM 2024 C CA . GLY A 1 269 ? 38.000 -14.667 -27.453 1.00 49.09 269 GLY A CA 1
ATOM 2025 C C . GLY A 1 269 ? 39.429 -14.899 -26.968 1.00 49.09 269 GLY A C 1
ATOM 2026 O O . GLY A 1 269 ? 40.150 -15.746 -27.491 1.00 49.09 269 GLY A O 1
ATOM 2027 N N . ALA A 1 270 ? 39.790 -14.172 -25.915 1.00 43.56 270 ALA A N 1
ATOM 2028 C CA . ALA A 1 270 ? 40.895 -14.507 -25.029 1.00 43.56 270 ALA A CA 1
ATOM 2029 C C . ALA A 1 270 ? 40.343 -15.226 -23.777 1.00 43.56 270 ALA A C 1
ATOM 2031 O O . ALA A 1 270 ? 39.216 -14.931 -23.363 1.00 43.56 270 ALA A O 1
ATOM 2032 N N . PRO A 1 271 ? 41.089 -16.161 -23.159 1.00 48.75 271 PRO A N 1
ATOM 2033 C CA . PRO A 1 271 ? 40.621 -16.893 -21.985 1.00 48.75 271 PRO A CA 1
ATOM 2034 C C . PRO A 1 271 ? 40.495 -15.945 -20.785 1.00 48.75 271 PRO A C 1
ATOM 2036 O O . PRO A 1 271 ? 41.436 -15.226 -20.458 1.00 48.75 271 PRO A O 1
ATOM 2039 N N . GLY A 1 272 ? 39.327 -15.931 -20.139 1.00 52.91 272 GLY A N 1
ATOM 2040 C CA . GLY A 1 272 ? 39.039 -15.038 -19.016 1.00 52.91 272 GLY A CA 1
ATOM 2041 C C . GLY A 1 272 ? 39.869 -15.349 -17.768 1.00 52.91 272 GLY A C 1
ATOM 2042 O O . GLY A 1 272 ? 39.929 -16.490 -17.312 1.00 52.91 272 GLY A O 1
ATOM 2043 N N . THR A 1 273 ? 40.471 -14.308 -17.195 1.00 46.28 273 THR A N 1
ATOM 2044 C CA . THR A 1 273 ? 41.215 -14.345 -15.930 1.00 46.28 273 THR A CA 1
ATOM 2045 C C . THR A 1 273 ? 40.277 -14.631 -14.743 1.00 46.28 273 THR A C 1
ATOM 2047 O O . THR A 1 273 ? 39.249 -13.950 -14.611 1.00 46.28 273 THR A O 1
ATOM 2050 N N . PRO A 1 274 ? 40.608 -15.583 -13.845 1.00 42.47 274 PRO A N 1
ATOM 2051 C CA . PRO A 1 274 ? 39.819 -15.862 -12.646 1.00 42.47 274 PRO A CA 1
ATOM 2052 C C . PRO A 1 274 ? 39.697 -14.624 -11.746 1.00 42.47 274 PRO A C 1
ATOM 2054 O O . PRO A 1 274 ? 40.698 -13.982 -11.438 1.00 42.47 274 PRO A O 1
ATOM 2057 N N . GLY A 1 275 ? 38.475 -14.301 -11.312 1.00 51.81 275 GLY A N 1
ATOM 2058 C CA . GLY A 1 275 ? 38.201 -13.212 -10.360 1.00 51.81 275 GLY A CA 1
ATOM 2059 C C . GLY A 1 275 ? 37.509 -11.972 -10.935 1.00 51.81 275 GLY A C 1
ATOM 2060 O O . GLY A 1 275 ? 37.239 -11.038 -10.186 1.00 51.81 275 GLY A O 1
ATOM 2061 N N . THR A 1 276 ? 37.175 -11.948 -12.229 1.00 49.62 276 THR A N 1
ATOM 2062 C CA . THR A 1 276 ? 36.398 -10.850 -12.830 1.00 49.62 276 THR A CA 1
ATOM 2063 C C . THR A 1 276 ? 34.919 -11.217 -12.987 1.00 49.62 276 THR A C 1
ATOM 2065 O O . THR A 1 276 ? 34.576 -12.310 -13.438 1.00 49.62 276 THR A O 1
ATOM 2068 N N . THR A 1 277 ? 34.030 -10.299 -12.594 1.00 46.47 277 THR A N 1
ATOM 2069 C CA . THR A 1 277 ? 32.573 -10.425 -12.746 1.00 46.47 277 THR A CA 1
ATOM 2070 C C . THR A 1 277 ? 32.213 -10.486 -14.229 1.00 46.47 277 THR A C 1
ATOM 2072 O O . THR A 1 277 ? 32.252 -9.477 -14.930 1.00 46.47 277 THR A O 1
ATOM 2075 N N . GLN A 1 278 ? 31.867 -11.678 -14.712 1.00 46.56 278 GLN A N 1
ATOM 2076 C CA . GLN A 1 278 ? 31.398 -11.890 -16.079 1.00 46.56 278 GLN A CA 1
ATOM 2077 C C . GLN A 1 278 ? 29.962 -11.373 -16.201 1.00 46.56 278 GLN A C 1
ATOM 2079 O O . GLN A 1 278 ? 29.058 -11.828 -15.498 1.00 46.56 278 GLN A O 1
ATOM 2084 N N . ASN A 1 279 ? 29.754 -10.395 -17.081 1.00 43.19 279 ASN A N 1
ATOM 2085 C CA . ASN A 1 279 ? 28.445 -9.804 -17.319 1.00 43.19 279 ASN A CA 1
ATOM 2086 C C . ASN A 1 279 ? 27.698 -10.675 -18.339 1.00 43.19 279 ASN A C 1
ATOM 2088 O O . ASN A 1 279 ? 27.904 -10.560 -19.547 1.00 43.19 279 ASN A O 1
ATOM 2092 N N . TYR A 1 280 ? 26.866 -11.596 -17.855 1.00 38.84 280 TYR A N 1
ATOM 2093 C CA . TYR A 1 280 ? 26.037 -12.422 -18.728 1.00 38.84 280 TYR A CA 1
ATOM 2094 C C . TYR A 1 280 ? 24.901 -11.567 -19.289 1.00 38.84 280 TYR A C 1
ATOM 2096 O O . TYR A 1 280 ? 23.956 -11.221 -18.580 1.00 38.84 280 TYR A O 1
ATOM 2104 N N . GLN A 1 281 ? 24.981 -11.220 -20.574 1.00 39.19 281 GLN A N 1
ATOM 2105 C CA . GLN A 1 281 ? 23.854 -10.608 -21.267 1.00 39.19 281 GLN A CA 1
ATOM 2106 C C . GLN A 1 281 ? 22.737 -11.641 -21.447 1.00 39.19 281 GLN A C 1
ATOM 2108 O O . GLN A 1 281 ? 22.707 -12.399 -22.414 1.00 39.19 281 GLN A O 1
ATOM 2113 N N . PHE A 1 282 ? 21.782 -11.646 -20.518 1.00 41.12 282 PHE A N 1
ATOM 2114 C CA . PHE A 1 282 ? 20.498 -12.315 -20.700 1.00 41.12 282 PHE A CA 1
ATOM 2115 C C . PHE A 1 282 ? 19.644 -11.497 -21.669 1.00 41.12 282 PHE A C 1
ATOM 2117 O O . PHE A 1 282 ? 18.823 -10.674 -21.274 1.00 41.12 282 PHE A O 1
ATOM 2124 N N . THR A 1 283 ? 19.844 -11.711 -22.967 1.00 45.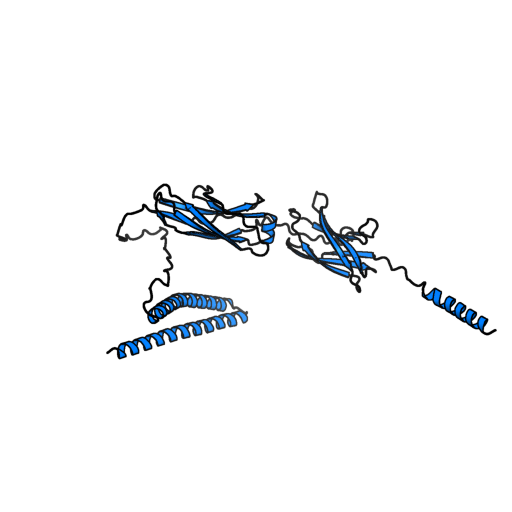44 283 THR A N 1
ATOM 2125 C CA . THR A 1 283 ? 18.891 -11.245 -23.976 1.00 45.44 283 THR A CA 1
ATOM 2126 C C . THR A 1 283 ? 17.807 -12.303 -24.105 1.00 45.44 283 THR A C 1
ATOM 2128 O O . THR A 1 283 ? 18.078 -13.389 -24.609 1.00 45.44 283 THR A O 1
ATOM 2131 N N . VAL A 1 284 ? 16.583 -12.004 -23.659 1.00 47.50 284 VAL A N 1
ATOM 2132 C CA . VAL A 1 284 ? 15.407 -12.813 -24.009 1.00 47.50 284 VAL A CA 1
ATOM 2133 C C . VAL A 1 284 ? 15.167 -12.597 -25.506 1.00 47.50 284 VAL A C 1
ATOM 2135 O O . VAL A 1 284 ? 14.800 -11.486 -25.900 1.00 47.50 284 VAL A O 1
ATOM 2138 N N . PRO A 1 285 ? 15.412 -13.594 -26.375 1.00 54.97 285 PRO A N 1
ATOM 2139 C CA . PRO A 1 285 ? 15.188 -13.428 -27.801 1.00 54.97 285 PRO A CA 1
ATOM 2140 C C . PRO A 1 285 ? 13.699 -13.169 -28.025 1.00 54.97 285 PRO A C 1
ATOM 2142 O O . PRO A 1 285 ? 12.852 -13.872 -27.472 1.00 54.97 285 PRO A O 1
ATOM 2145 N N . ASN A 1 286 ? 13.370 -12.165 -28.838 1.00 53.53 286 ASN A N 1
ATOM 2146 C CA . ASN A 1 286 ? 12.000 -11.966 -29.297 1.00 53.53 286 ASN A CA 1
ATOM 2147 C C . ASN A 1 286 ? 11.504 -13.267 -29.961 1.00 53.53 286 ASN A C 1
ATOM 2149 O O . ASN A 1 286 ? 12.051 -13.695 -30.975 1.00 53.53 286 ASN A O 1
ATOM 2153 N N . TRP A 1 287 ? 10.490 -13.898 -29.372 1.00 51.44 287 TRP A N 1
ATOM 2154 C CA . TRP A 1 287 ? 10.019 -15.251 -29.692 1.00 51.44 287 TRP A CA 1
ATOM 2155 C C . TRP A 1 287 ? 9.219 -15.332 -31.002 1.00 51.44 287 TRP A C 1
ATOM 2157 O O . TRP A 1 287 ? 8.924 -16.424 -31.473 1.00 51.44 287 TRP A O 1
ATOM 2167 N N . LEU A 1 288 ? 8.943 -14.183 -31.628 1.00 55.84 288 LEU A N 1
ATOM 2168 C CA . LEU A 1 288 ? 8.281 -14.053 -32.932 1.00 55.84 288 LEU A CA 1
ATOM 2169 C C . LEU A 1 288 ? 9.249 -13.677 -34.074 1.00 55.84 288 LEU A C 1
ATOM 2171 O O . LEU A 1 288 ? 8.811 -13.293 -35.154 1.00 55.84 288 LEU A O 1
ATOM 2175 N N . LYS A 1 289 ? 10.575 -13.762 -33.871 1.00 53.91 289 LYS A N 1
ATOM 2176 C CA . LYS A 1 289 ? 11.585 -13.365 -34.880 1.00 53.91 289 LYS A CA 1
ATOM 2177 C C . LYS A 1 289 ? 11.760 -14.321 -36.073 1.00 53.91 289 LYS A C 1
ATOM 2179 O O . LYS A 1 289 ? 12.682 -14.127 -36.857 1.00 53.91 289 LYS A O 1
ATOM 2184 N N . GLY A 1 290 ? 10.899 -15.320 -36.237 1.00 56.38 290 GLY A N 1
ATOM 2185 C CA . GLY A 1 290 ? 10.774 -16.052 -37.496 1.00 56.38 290 GLY A CA 1
ATOM 2186 C C . GLY A 1 290 ? 9.475 -15.619 -38.145 1.00 56.38 290 GLY A C 1
ATOM 2187 O O . GLY A 1 290 ? 8.431 -16.041 -37.668 1.00 56.38 290 GLY A O 1
ATOM 2188 N N . GLN A 1 291 ? 9.516 -14.751 -39.160 1.00 56.50 291 GLN A N 1
ATOM 2189 C CA . GLN A 1 291 ? 8.339 -14.442 -39.979 1.00 56.50 291 GLN A CA 1
ATOM 2190 C C . GLN A 1 291 ? 7.793 -15.775 -40.522 1.00 56.50 291 GLN A C 1
ATOM 2192 O O . GLN A 1 291 ? 8.442 -16.363 -41.387 1.00 56.50 291 GLN A O 1
ATOM 2197 N N . PRO A 1 292 ? 6.676 -16.307 -39.992 1.00 57.66 292 PRO A N 1
ATOM 2198 C CA . PRO A 1 292 ? 6.229 -17.635 -40.365 1.00 57.66 292 PRO A CA 1
ATOM 2199 C C . PRO A 1 292 ? 5.568 -17.533 -41.735 1.00 57.66 292 PRO A C 1
ATOM 2201 O O . PRO A 1 292 ? 4.551 -16.860 -41.893 1.00 57.66 292 PRO A O 1
ATOM 2204 N N . SER A 1 293 ? 6.150 -18.190 -42.732 1.00 66.56 293 SER A N 1
ATOM 2205 C CA . SER A 1 293 ? 5.586 -18.296 -44.081 1.00 66.56 293 SER A CA 1
ATOM 2206 C C . SER A 1 293 ? 4.431 -19.303 -44.151 1.00 66.56 293 SER A C 1
ATOM 2208 O O . SER A 1 293 ? 3.734 -19.363 -45.162 1.00 66.56 293 SER A O 1
ATOM 2210 N N . SER A 1 294 ? 4.199 -20.080 -43.084 1.00 75.12 294 SER A N 1
ATOM 2211 C CA . SER A 1 294 ? 3.162 -21.109 -43.011 1.00 75.12 294 SER A CA 1
ATOM 2212 C C . SER A 1 294 ? 2.600 -21.293 -41.589 1.00 75.12 294 SER A C 1
ATOM 2214 O O . SER A 1 294 ? 3.276 -21.039 -40.588 1.00 75.12 294 SER A O 1
ATOM 2216 N N . LEU A 1 295 ? 1.353 -21.778 -41.480 1.00 70.88 295 LEU A N 1
ATOM 2217 C CA . LEU A 1 295 ? 0.709 -22.109 -40.194 1.00 70.88 295 LEU A CA 1
ATOM 2218 C C . LEU A 1 295 ? 1.500 -23.175 -39.410 1.00 70.88 295 LEU A C 1
ATOM 2220 O O . LEU A 1 295 ? 1.530 -23.164 -38.179 1.00 70.88 295 LEU A O 1
ATOM 2224 N N . THR A 1 296 ? 2.173 -24.075 -40.124 1.00 69.69 296 THR A N 1
ATOM 2225 C CA . THR A 1 296 ? 3.025 -25.126 -39.561 1.00 69.69 296 THR A CA 1
ATOM 2226 C C . THR A 1 296 ? 4.286 -24.577 -38.897 1.00 69.69 296 THR A C 1
ATOM 2228 O O . THR A 1 296 ? 4.665 -25.075 -37.836 1.00 69.69 296 THR A O 1
ATOM 2231 N N . ASP A 1 297 ? 4.888 -23.517 -39.444 1.00 72.19 297 ASP A N 1
ATOM 2232 C CA . ASP A 1 297 ? 6.062 -22.870 -38.840 1.00 72.19 297 ASP A CA 1
ATOM 2233 C C . ASP A 1 297 ? 5.693 -22.099 -37.573 1.00 72.19 297 ASP A C 1
ATOM 2235 O O . ASP A 1 297 ? 6.416 -22.139 -36.577 1.00 72.19 297 ASP A O 1
ATOM 2239 N N . LEU A 1 298 ? 4.523 -21.453 -37.570 1.00 75.75 298 LEU A N 1
ATOM 2240 C CA . LEU A 1 298 ? 4.004 -20.779 -36.382 1.00 75.75 298 LEU A CA 1
ATOM 2241 C C . LEU A 1 298 ? 3.783 -21.771 -35.226 1.00 75.75 298 LEU A C 1
ATOM 2243 O O . LEU A 1 298 ? 4.176 -21.498 -34.090 1.00 75.75 298 LEU A O 1
ATOM 2247 N N . LEU A 1 299 ? 3.200 -22.940 -35.515 1.00 75.62 299 LEU A N 1
ATOM 2248 C CA . LEU A 1 299 ? 2.997 -24.000 -34.524 1.00 75.62 299 LEU A CA 1
ATOM 2249 C C . LEU A 1 299 ? 4.326 -24.559 -33.992 1.00 75.62 299 LEU A C 1
ATOM 2251 O O . LEU A 1 299 ? 4.431 -24.821 -32.794 1.00 75.62 299 LEU A O 1
ATOM 2255 N N . ASP A 1 300 ? 5.353 -24.694 -34.836 1.00 79.06 300 ASP A N 1
ATOM 2256 C CA . ASP A 1 300 ? 6.677 -25.171 -34.414 1.00 79.06 300 ASP A CA 1
ATOM 2257 C C . ASP A 1 300 ? 7.394 -24.166 -33.496 1.00 79.06 300 ASP A C 1
ATOM 2259 O O . ASP A 1 300 ? 8.012 -24.558 -32.502 1.00 79.06 300 ASP A O 1
ATOM 2263 N N . ILE A 1 301 ? 7.264 -22.864 -33.775 1.00 81.56 301 ILE A N 1
ATOM 2264 C CA . ILE A 1 301 ? 7.819 -21.789 -32.936 1.00 81.56 301 ILE A CA 1
ATOM 2265 C C . ILE A 1 301 ? 7.139 -21.771 -31.560 1.00 81.56 301 ILE A C 1
ATOM 2267 O O . ILE A 1 301 ? 7.826 -21.750 -30.534 1.00 81.56 301 ILE A O 1
ATOM 2271 N N . ILE A 1 302 ? 5.803 -21.837 -31.521 1.00 82.12 302 ILE A N 1
ATOM 2272 C CA . ILE A 1 302 ? 5.035 -21.865 -30.267 1.00 82.12 302 ILE A CA 1
ATOM 2273 C C . ILE A 1 302 ? 5.373 -23.121 -29.459 1.00 82.12 302 ILE A C 1
ATOM 2275 O O . ILE A 1 302 ? 5.614 -23.029 -28.253 1.00 82.12 302 ILE A O 1
ATOM 2279 N N . ALA A 1 303 ? 5.448 -24.286 -30.110 1.00 82.75 303 ALA A N 1
ATOM 2280 C CA . ALA A 1 303 ? 5.807 -25.534 -29.450 1.00 82.75 303 ALA A CA 1
ATOM 2281 C C . ALA A 1 303 ? 7.215 -25.453 -28.840 1.00 82.75 303 ALA A C 1
ATOM 2283 O O . ALA A 1 303 ? 7.379 -25.720 -27.651 1.00 82.75 303 ALA A O 1
ATOM 2284 N N . LYS A 1 304 ? 8.227 -25.022 -29.605 1.00 84.25 304 LYS A N 1
ATOM 2285 C CA . LYS A 1 304 ? 9.607 -24.868 -29.106 1.00 84.25 304 LYS A CA 1
ATOM 2286 C C . LYS A 1 304 ? 9.691 -23.921 -27.913 1.00 84.25 304 LYS A C 1
ATOM 2288 O O . LYS A 1 304 ? 10.372 -24.235 -26.937 1.00 84.25 304 LYS A O 1
ATOM 2293 N N . TRP A 1 305 ? 8.984 -22.795 -27.969 1.00 85.25 305 TRP A N 1
ATOM 2294 C CA . TRP A 1 305 ? 8.942 -21.839 -26.867 1.00 85.25 305 TRP A CA 1
ATOM 2295 C C . TRP A 1 305 ? 8.298 -22.443 -25.612 1.00 85.25 305 TRP A C 1
ATOM 2297 O O . TRP A 1 305 ? 8.877 -22.370 -24.526 1.00 85.25 305 TRP A O 1
ATOM 2307 N N . LEU A 1 306 ? 7.154 -23.117 -25.769 1.00 86.56 306 LEU A N 1
ATOM 2308 C CA . LEU A 1 306 ? 6.452 -23.769 -24.665 1.00 86.56 306 LEU A CA 1
ATOM 2309 C C . LEU A 1 306 ? 7.311 -24.862 -24.014 1.00 86.56 306 LEU A C 1
ATOM 2311 O O . LEU A 1 306 ? 7.366 -24.946 -22.791 1.00 86.56 306 LEU A O 1
ATOM 2315 N N . PHE A 1 307 ? 8.028 -25.661 -24.808 1.00 86.00 307 PHE A N 1
ATOM 2316 C CA . PHE A 1 307 ? 8.948 -26.683 -24.300 1.00 86.00 307 PHE A CA 1
ATOM 2317 C C . PHE A 1 307 ? 10.116 -26.091 -23.513 1.00 86.00 307 PHE A C 1
ATOM 2319 O O . PHE A 1 307 ? 10.462 -26.603 -22.447 1.00 86.00 307 PHE A O 1
ATOM 2326 N N . ASN A 1 308 ? 10.706 -25.008 -24.019 1.00 86.94 308 ASN A N 1
ATOM 2327 C CA . ASN A 1 308 ? 11.835 -24.355 -23.366 1.00 86.94 308 ASN A CA 1
ATOM 2328 C C . ASN A 1 308 ? 11.439 -23.741 -22.011 1.00 86.94 308 ASN A C 1
ATOM 2330 O O . ASN A 1 308 ? 12.245 -23.711 -21.086 1.00 86.94 308 ASN A O 1
ATOM 2334 N N . LEU A 1 309 ? 10.185 -23.298 -21.870 1.00 88.75 309 LEU A N 1
ATOM 2335 C CA . LEU A 1 309 ? 9.655 -22.750 -20.620 1.00 88.75 309 LEU A CA 1
ATOM 2336 C C . LEU A 1 309 ? 9.132 -23.834 -19.664 1.00 88.75 309 LEU A C 1
ATOM 2338 O O . LEU A 1 309 ? 9.289 -23.720 -18.449 1.00 88.75 309 LEU A O 1
ATOM 2342 N N . ALA A 1 310 ? 8.541 -24.907 -20.191 1.00 89.19 310 ALA A N 1
ATOM 2343 C CA . ALA A 1 310 ? 7.950 -25.965 -19.379 1.00 89.19 310 ALA A CA 1
ATOM 2344 C C . ALA A 1 310 ? 8.990 -26.755 -18.571 1.00 89.19 310 ALA A C 1
ATOM 2346 O O . ALA A 1 310 ? 8.713 -27.124 -17.431 1.00 89.19 310 ALA A O 1
ATOM 2347 N N . ILE A 1 311 ? 10.186 -26.995 -19.125 1.00 92.00 311 ILE A N 1
ATOM 2348 C CA . ILE A 1 311 ? 11.227 -27.794 -18.457 1.00 92.00 311 ILE A CA 1
ATOM 2349 C C . ILE A 1 311 ? 11.720 -27.116 -17.157 1.00 92.00 311 ILE A C 1
ATOM 2351 O O . ILE A 1 311 ? 11.635 -27.756 -16.106 1.00 92.00 311 ILE A O 1
ATOM 2355 N N . PRO A 1 312 ? 12.158 -25.838 -17.150 1.00 93.75 312 PRO A N 1
ATOM 2356 C CA . PRO A 1 312 ? 12.571 -25.159 -15.917 1.00 93.75 312 PRO A CA 1
ATOM 2357 C C . PRO A 1 312 ? 11.450 -25.050 -14.879 1.00 93.75 312 PRO A C 1
ATOM 2359 O O . PRO A 1 312 ? 11.685 -25.250 -13.687 1.00 93.75 312 PRO A O 1
ATOM 2362 N N . VAL A 1 313 ? 10.220 -24.771 -15.326 1.00 94.75 313 VAL A N 1
ATOM 2363 C CA . VAL A 1 313 ? 9.055 -24.658 -14.435 1.00 94.75 313 VAL A CA 1
ATOM 2364 C C . VAL A 1 313 ? 8.752 -25.998 -13.762 1.00 94.75 313 VAL A C 1
ATOM 2366 O O . VAL A 1 313 ? 8.533 -26.038 -12.551 1.00 94.75 313 VAL A O 1
ATOM 2369 N N . ALA A 1 314 ? 8.797 -27.105 -14.511 1.00 94.94 314 ALA A N 1
ATOM 2370 C CA . ALA A 1 314 ? 8.589 -28.440 -13.959 1.00 94.94 314 ALA A CA 1
ATOM 2371 C C . ALA A 1 314 ? 9.645 -28.787 -12.898 1.00 94.94 314 ALA A C 1
ATOM 2373 O O . ALA A 1 314 ? 9.288 -29.241 -11.812 1.00 94.94 314 ALA A O 1
ATOM 2374 N N . VAL A 1 315 ? 10.927 -28.513 -13.167 1.00 97.00 315 VAL A N 1
ATOM 2375 C CA . VAL A 1 315 ? 12.015 -28.743 -12.200 1.00 97.00 315 VAL A CA 1
ATOM 2376 C C . VAL A 1 315 ? 11.804 -27.922 -10.924 1.00 97.00 315 VAL A C 1
ATOM 2378 O O . VAL A 1 315 ? 11.908 -28.467 -9.825 1.00 97.00 315 VAL A O 1
ATOM 2381 N N . GLY A 1 316 ? 11.429 -26.644 -11.044 1.00 96.50 316 GLY A N 1
ATOM 2382 C CA . GLY A 1 316 ? 11.144 -25.788 -9.888 1.00 96.50 316 GLY A CA 1
ATOM 2383 C C . GLY A 1 316 ? 10.004 -26.321 -9.013 1.00 96.50 316 GLY A C 1
ATOM 2384 O O . GLY A 1 316 ? 10.121 -26.351 -7.787 1.00 96.50 316 GLY A O 1
ATOM 2385 N N . LEU A 1 317 ? 8.928 -26.817 -9.632 1.00 96.44 317 LEU A N 1
ATOM 2386 C CA . LEU A 1 317 ? 7.800 -27.410 -8.909 1.00 96.44 317 LEU A CA 1
ATOM 2387 C C . LEU A 1 317 ? 8.154 -28.749 -8.245 1.00 96.44 317 LEU A C 1
ATOM 2389 O O . LEU A 1 317 ? 7.665 -29.023 -7.148 1.00 96.44 317 LEU A O 1
ATOM 2393 N N . ILE A 1 318 ? 9.018 -29.563 -8.862 1.00 96.44 318 ILE A N 1
ATOM 2394 C CA . ILE A 1 318 ? 9.519 -30.814 -8.265 1.00 96.44 318 ILE A CA 1
ATOM 2395 C C . ILE A 1 318 ? 10.351 -30.511 -7.016 1.00 96.44 318 ILE A C 1
ATOM 2397 O O . ILE A 1 318 ? 10.132 -31.130 -5.975 1.00 96.44 318 ILE A O 1
ATOM 2401 N N . ILE A 1 319 ? 11.257 -29.529 -7.088 1.00 97.56 319 ILE A N 1
ATOM 2402 C CA . ILE A 1 319 ? 12.069 -29.105 -5.937 1.00 97.56 319 ILE A CA 1
ATOM 2403 C C . ILE A 1 319 ? 11.165 -28.587 -4.813 1.00 97.56 319 ILE A C 1
ATOM 2405 O O . ILE A 1 319 ? 11.309 -29.006 -3.665 1.00 97.56 319 ILE A O 1
ATOM 2409 N N . TRP A 1 320 ? 10.190 -27.732 -5.138 1.00 94.88 320 TRP A N 1
ATOM 2410 C CA . TRP A 1 320 ? 9.237 -27.205 -4.159 1.00 94.88 320 TRP A CA 1
ATOM 2411 C C . TRP A 1 320 ? 8.429 -28.311 -3.471 1.00 94.88 320 TRP A C 1
ATOM 2413 O O . TRP A 1 320 ? 8.270 -28.306 -2.249 1.00 94.88 320 TRP A O 1
ATOM 2423 N N . ALA A 1 321 ? 7.950 -29.293 -4.237 1.00 96.06 321 ALA A N 1
ATOM 2424 C CA . ALA A 1 321 ? 7.246 -30.438 -3.678 1.00 96.06 321 ALA A CA 1
ATOM 2425 C C . ALA A 1 321 ? 8.155 -31.291 -2.780 1.00 96.06 321 ALA A C 1
ATOM 2427 O O . ALA A 1 321 ? 7.715 -31.727 -1.718 1.00 96.06 321 ALA A O 1
ATOM 2428 N N . GLY A 1 322 ? 9.424 -31.478 -3.160 1.00 95.75 322 GLY A N 1
ATOM 2429 C CA . GLY A 1 322 ? 10.427 -32.160 -2.340 1.00 95.75 322 GLY A CA 1
ATOM 2430 C C . GLY A 1 322 ? 10.644 -31.469 -0.993 1.00 95.75 322 GLY A C 1
ATOM 2431 O O . GLY A 1 322 ? 10.546 -32.113 0.050 1.00 95.75 322 GLY A O 1
ATOM 2432 N N . VAL A 1 323 ? 10.829 -30.145 -0.993 1.00 95.69 323 VAL A N 1
ATOM 2433 C CA . VAL A 1 323 ? 10.959 -29.345 0.240 1.00 95.69 323 VAL A CA 1
ATOM 2434 C C . VAL A 1 323 ? 9.708 -29.466 1.111 1.00 95.69 323 VAL A C 1
ATOM 2436 O O . VAL A 1 323 ? 9.810 -29.641 2.326 1.00 95.69 323 VAL A O 1
ATOM 2439 N N . LEU A 1 324 ? 8.518 -29.428 0.509 1.00 94.56 324 LEU A N 1
ATOM 2440 C CA . LEU A 1 324 ? 7.259 -29.548 1.242 1.00 94.56 324 LEU A CA 1
ATOM 2441 C C . LEU A 1 324 ? 7.074 -30.934 1.883 1.00 94.56 324 LEU A C 1
ATOM 2443 O O . LEU A 1 324 ? 6.499 -31.035 2.964 1.00 94.56 324 LEU A O 1
ATOM 2447 N N . LEU A 1 325 ? 7.579 -31.994 1.244 1.00 94.50 325 LEU A N 1
ATOM 2448 C CA . LEU A 1 325 ? 7.570 -33.351 1.795 1.00 94.50 325 LEU A CA 1
ATOM 2449 C C . LEU A 1 325 ? 8.609 -33.525 2.912 1.00 94.50 325 LEU A C 1
ATOM 2451 O O . LEU A 1 325 ? 8.293 -34.122 3.938 1.00 94.50 325 LEU A O 1
ATOM 2455 N N . MET A 1 326 ? 9.812 -32.961 2.762 1.00 94.56 326 MET A N 1
ATOM 2456 C CA . MET A 1 326 ? 10.864 -33.016 3.790 1.00 94.56 326 MET A CA 1
ATOM 2457 C C . MET A 1 326 ? 10.504 -32.209 5.044 1.00 94.56 326 MET A C 1
ATOM 2459 O O . MET A 1 326 ? 10.860 -32.591 6.154 1.00 94.56 326 MET A O 1
ATOM 2463 N N . THR A 1 327 ? 9.759 -31.113 4.883 1.00 92.56 327 THR A N 1
ATOM 2464 C CA . THR A 1 327 ? 9.296 -30.258 5.991 1.00 92.56 327 THR A CA 1
ATOM 2465 C C . THR A 1 327 ? 7.943 -30.681 6.565 1.00 92.56 327 THR A C 1
ATOM 2467 O O . THR A 1 327 ? 7.422 -30.029 7.471 1.00 92.56 327 THR A O 1
ATOM 2470 N N . ALA A 1 328 ? 7.350 -31.773 6.070 1.00 83.50 328 ALA A N 1
ATOM 2471 C CA . ALA A 1 328 ? 6.012 -32.174 6.483 1.00 83.50 328 ALA A CA 1
ATOM 2472 C C . ALA A 1 328 ? 5.936 -32.641 7.948 1.00 83.50 328 ALA A C 1
ATOM 2474 O O . ALA A 1 328 ? 4.893 -32.447 8.574 1.00 83.50 328 ALA A O 1
ATOM 2475 N N . GLY A 1 329 ? 7.021 -33.186 8.515 1.00 84.81 329 GLY A N 1
ATOM 2476 C CA . GLY A 1 329 ? 7.081 -33.620 9.915 1.00 84.81 329 GLY A CA 1
ATOM 2477 C C . GLY A 1 329 ? 5.848 -34.433 10.335 1.00 84.81 329 GLY A C 1
ATOM 2478 O O . GLY A 1 329 ? 5.439 -35.358 9.639 1.00 84.81 329 GLY A O 1
ATOM 2479 N N . ALA A 1 330 ? 5.219 -34.043 11.449 1.00 76.12 330 ALA A N 1
ATOM 2480 C CA . ALA A 1 330 ? 3.979 -34.646 11.949 1.00 76.12 330 ALA A CA 1
ATOM 2481 C C . ALA A 1 330 ? 2.688 -34.048 11.346 1.00 76.12 330 ALA A C 1
ATOM 2483 O O . ALA A 1 330 ? 1.595 -34.425 11.763 1.00 76.12 330 ALA A O 1
ATOM 2484 N N . ASN A 1 331 ? 2.771 -33.102 10.401 1.00 88.25 331 ASN A N 1
ATOM 2485 C CA . ASN A 1 331 ? 1.594 -32.464 9.816 1.00 88.25 331 ASN A CA 1
ATOM 2486 C C . ASN A 1 331 ? 1.157 -33.180 8.517 1.00 88.25 331 ASN A C 1
ATOM 2488 O O . ASN A 1 331 ? 1.740 -32.946 7.450 1.00 88.25 331 ASN A O 1
ATOM 2492 N N . PRO A 1 332 ? 0.080 -33.992 8.546 1.00 89.38 332 PRO A N 1
ATOM 2493 C CA . PRO A 1 332 ? -0.375 -34.755 7.381 1.00 89.38 332 PRO A CA 1
ATOM 2494 C C . PRO A 1 332 ? -0.852 -33.866 6.220 1.00 89.38 332 PRO A C 1
ATOM 2496 O O . PRO A 1 332 ? -0.906 -34.316 5.071 1.00 89.38 332 PRO A O 1
ATOM 2499 N N . ALA A 1 333 ? -1.169 -32.591 6.475 1.00 90.19 333 ALA A N 1
ATOM 2500 C CA . ALA A 1 333 ? -1.603 -31.668 5.432 1.00 90.19 333 ALA A CA 1
ATOM 2501 C C . ALA A 1 333 ? -0.486 -31.364 4.418 1.00 90.19 333 ALA A C 1
ATOM 2503 O O . ALA A 1 333 ? -0.765 -31.218 3.227 1.00 90.19 333 ALA A O 1
ATOM 2504 N N . ASN A 1 334 ? 0.774 -31.307 4.860 1.00 89.81 334 ASN A N 1
ATOM 2505 C CA . ASN A 1 334 ? 1.909 -30.991 3.988 1.00 89.81 334 ASN A CA 1
ATOM 2506 C C . ASN A 1 334 ? 2.289 -32.176 3.091 1.00 89.81 334 ASN A C 1
ATOM 2508 O O . ASN A 1 334 ? 2.569 -31.974 1.910 1.00 89.81 334 ASN A O 1
ATOM 2512 N N . VAL A 1 335 ? 2.161 -33.411 3.596 1.00 92.38 335 VAL A N 1
ATOM 2513 C CA . VAL A 1 335 ? 2.328 -34.634 2.790 1.00 92.38 335 VAL A CA 1
ATOM 2514 C C . VAL A 1 335 ? 1.299 -34.683 1.660 1.00 92.38 335 VAL A C 1
ATOM 2516 O O . VAL A 1 335 ? 1.646 -34.902 0.497 1.00 92.38 335 VAL A O 1
ATOM 2519 N N . LYS A 1 336 ? 0.028 -34.396 1.976 1.00 93.06 336 LYS A N 1
ATOM 2520 C CA . LYS A 1 336 ? -1.055 -34.383 0.982 1.00 93.06 336 LYS A CA 1
ATOM 2521 C C . LYS A 1 336 ? -0.843 -33.304 -0.084 1.00 93.06 336 LYS A C 1
ATOM 2523 O O . LYS A 1 336 ? -1.073 -33.561 -1.264 1.00 93.06 336 LYS A O 1
ATOM 2528 N N . LYS A 1 337 ? -0.380 -32.113 0.314 1.00 91.94 337 LYS A N 1
ATOM 2529 C CA . LYS A 1 337 ? -0.072 -31.017 -0.618 1.00 91.94 337 LYS A CA 1
ATOM 2530 C C . LYS A 1 337 ? 1.121 -31.347 -1.522 1.00 91.94 337 LYS A C 1
ATOM 2532 O O . LYS A 1 337 ? 1.005 -31.190 -2.733 1.00 91.94 337 LYS A O 1
ATOM 2537 N N . GLY A 1 338 ? 2.227 -31.850 -0.968 1.00 93.25 338 GLY A N 1
ATOM 2538 C CA . GLY A 1 338 ? 3.420 -32.214 -1.745 1.00 93.25 338 GLY A CA 1
ATOM 2539 C C . GLY A 1 338 ? 3.140 -33.320 -2.763 1.00 93.25 338 GLY A C 1
ATOM 2540 O O . GLY A 1 338 ? 3.485 -33.187 -3.938 1.00 93.25 338 GLY A O 1
ATOM 2541 N N . GLY A 1 339 ? 2.411 -34.363 -2.349 1.00 94.38 339 GLY A N 1
ATOM 2542 C CA . GLY A 1 339 ? 1.991 -35.443 -3.245 1.00 94.38 339 GLY A CA 1
ATOM 2543 C C . GLY A 1 339 ? 1.060 -34.974 -4.369 1.00 94.38 339 GLY A C 1
ATOM 2544 O O . GLY A 1 339 ? 1.197 -35.417 -5.510 1.00 94.38 339 GLY A O 1
ATOM 2545 N N . ALA A 1 340 ? 0.148 -34.038 -4.085 1.00 95.31 340 ALA A N 1
ATOM 2546 C CA . ALA A 1 340 ? -0.722 -33.467 -5.111 1.00 95.31 340 ALA A CA 1
ATOM 2547 C C . ALA A 1 340 ? 0.076 -32.691 -6.171 1.00 95.31 340 ALA A C 1
ATOM 2549 O O . ALA A 1 340 ? -0.174 -32.868 -7.362 1.00 95.31 340 ALA A O 1
ATOM 2550 N N . ILE A 1 341 ? 1.058 -31.882 -5.757 1.00 95.81 341 ILE A N 1
ATOM 2551 C CA . ILE A 1 341 ? 1.905 -31.114 -6.683 1.00 95.81 341 ILE A CA 1
ATOM 2552 C C . ILE A 1 341 ? 2.681 -32.059 -7.607 1.00 95.81 341 ILE A C 1
ATOM 2554 O O . ILE A 1 341 ? 2.626 -31.887 -8.823 1.00 95.81 341 ILE A O 1
ATOM 2558 N N . LEU A 1 342 ? 3.323 -33.101 -7.065 1.00 96.19 342 LEU A N 1
ATOM 2559 C CA . LEU A 1 342 ? 4.041 -34.092 -7.880 1.00 96.19 342 LEU A CA 1
ATOM 2560 C C . LEU A 1 342 ? 3.124 -34.784 -8.893 1.00 96.19 342 LEU A C 1
ATOM 2562 O O . LEU A 1 342 ? 3.502 -34.942 -10.053 1.00 96.19 342 LEU A O 1
ATOM 2566 N N . LYS A 1 343 ? 1.901 -35.146 -8.484 1.00 96.31 343 LYS A N 1
ATOM 2567 C CA . LYS A 1 343 ? 0.920 -35.777 -9.377 1.00 96.31 343 LYS A CA 1
ATOM 2568 C C . LYS A 1 343 ? 0.547 -34.860 -10.545 1.00 96.31 343 LYS A C 1
ATOM 2570 O O . LYS A 1 343 ? 0.527 -35.313 -11.686 1.00 96.31 343 LYS A O 1
ATOM 2575 N N . TRP A 1 344 ? 0.283 -33.580 -10.282 1.00 96.12 344 TRP A N 1
ATOM 2576 C CA . TRP A 1 344 ? -0.064 -32.617 -11.331 1.00 96.12 344 TRP A CA 1
ATOM 2577 C C . TRP A 1 344 ? 1.109 -32.303 -12.261 1.00 96.12 344 TRP A C 1
ATOM 2579 O O . TRP A 1 344 ? 0.909 -32.224 -13.472 1.00 96.12 344 TRP A O 1
ATOM 2589 N N . VAL A 1 345 ? 2.329 -32.192 -11.726 1.00 96.62 345 VAL A N 1
ATOM 2590 C CA . VAL A 1 345 ? 3.537 -31.996 -12.542 1.00 96.62 345 VAL A CA 1
ATOM 2591 C C . VAL A 1 345 ? 3.773 -33.194 -13.461 1.00 96.62 345 VAL A C 1
ATOM 2593 O O . VAL A 1 345 ? 4.018 -33.002 -14.650 1.00 96.62 345 VAL A O 1
ATOM 2596 N N . ALA A 1 346 ? 3.632 -34.423 -12.954 1.00 96.50 346 ALA A N 1
ATOM 2597 C CA . ALA A 1 346 ? 3.784 -35.634 -13.758 1.00 96.50 346 ALA A CA 1
ATOM 2598 C C . ALA A 1 346 ? 2.757 -35.710 -14.901 1.00 96.50 346 ALA A C 1
ATOM 2600 O O . ALA A 1 346 ? 3.121 -36.016 -16.036 1.00 96.50 346 ALA A O 1
ATOM 2601 N N . ILE A 1 347 ? 1.489 -35.374 -14.627 1.00 96.38 347 ILE A N 1
ATOM 2602 C CA . ILE A 1 347 ? 0.431 -35.330 -15.649 1.00 96.38 347 ILE A CA 1
ATOM 2603 C C . ILE A 1 347 ? 0.734 -34.254 -16.702 1.00 96.38 347 ILE A C 1
ATOM 2605 O O . ILE A 1 347 ? 0.644 -34.527 -17.898 1.00 96.38 347 ILE A O 1
ATOM 2609 N N . GLY A 1 348 ? 1.133 -33.050 -16.281 1.00 94.44 348 GLY A N 1
ATOM 2610 C CA . GLY A 1 348 ? 1.480 -31.964 -17.201 1.00 94.44 348 GLY A CA 1
ATOM 2611 C C . GLY A 1 348 ? 2.649 -32.326 -18.119 1.00 94.44 348 GLY A C 1
ATOM 2612 O O . GLY A 1 348 ? 2.5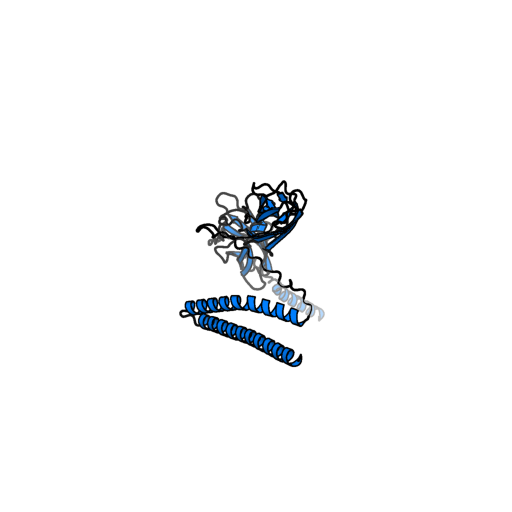75 -32.120 -19.331 1.00 94.44 348 GLY A O 1
ATOM 2613 N N . LEU A 1 349 ? 3.695 -32.940 -17.562 1.00 93.25 349 LEU A N 1
ATOM 2614 C CA . LEU A 1 349 ? 4.858 -33.394 -18.324 1.00 93.25 349 LEU A CA 1
ATOM 2615 C C . LEU A 1 349 ? 4.486 -34.496 -19.333 1.00 93.25 349 LEU A C 1
ATOM 2617 O O . LEU A 1 349 ? 4.940 -34.463 -20.477 1.00 93.25 349 LEU A O 1
ATOM 2621 N N . ALA A 1 350 ? 3.615 -35.432 -18.941 1.00 94.69 350 ALA A N 1
ATOM 2622 C CA . ALA A 1 350 ? 3.125 -36.490 -19.822 1.00 94.69 350 ALA A CA 1
ATOM 2623 C C . ALA A 1 350 ? 2.352 -35.932 -21.028 1.00 94.69 350 ALA A C 1
ATOM 2625 O O . ALA A 1 350 ? 2.620 -36.331 -22.161 1.00 94.69 350 ALA A O 1
ATOM 2626 N N . ILE A 1 351 ? 1.448 -34.968 -20.813 1.00 93.81 351 ILE A N 1
ATOM 2627 C CA . ILE A 1 351 ? 0.691 -34.316 -21.899 1.00 93.81 351 ILE A CA 1
ATOM 2628 C C . ILE A 1 351 ? 1.644 -33.632 -22.886 1.00 93.81 351 ILE A C 1
ATOM 2630 O O . ILE A 1 351 ? 1.507 -33.775 -24.102 1.00 93.81 351 ILE A O 1
ATOM 2634 N N . ILE A 1 352 ? 2.644 -32.920 -22.365 1.00 90.12 352 ILE A N 1
ATOM 2635 C CA . ILE A 1 352 ? 3.643 -32.230 -23.180 1.00 90.12 352 ILE A CA 1
ATOM 2636 C C . ILE A 1 352 ? 4.430 -33.238 -24.036 1.00 90.12 352 ILE A C 1
ATOM 2638 O O . ILE A 1 352 ? 4.578 -33.030 -25.240 1.00 90.12 352 ILE A O 1
ATOM 2642 N N . PHE A 1 353 ? 4.873 -34.364 -23.469 1.00 89.31 353 PHE A N 1
ATOM 2643 C CA . PHE A 1 353 ? 5.599 -35.386 -24.231 1.00 89.31 353 PHE A CA 1
ATOM 2644 C C . PHE A 1 353 ? 4.756 -36.083 -25.304 1.00 89.31 353 PHE A C 1
ATOM 2646 O O . PHE A 1 353 ? 5.271 -36.320 -26.400 1.00 89.31 353 PHE A O 1
ATOM 2653 N N . ILE A 1 354 ? 3.470 -36.337 -25.048 1.00 90.50 354 ILE A N 1
ATOM 2654 C CA . ILE A 1 354 ? 2.560 -36.918 -26.050 1.00 90.50 354 ILE A CA 1
ATOM 2655 C C . ILE A 1 354 ? 2.424 -35.986 -27.262 1.00 90.50 354 ILE A C 1
ATOM 2657 O O . ILE A 1 354 ? 2.519 -36.440 -28.404 1.00 90.50 354 ILE A O 1
ATOM 2661 N N . ASN A 1 355 ? 2.296 -34.675 -27.032 1.00 85.19 355 ASN A N 1
ATOM 2662 C CA . ASN A 1 355 ? 2.174 -33.693 -28.114 1.00 85.19 355 ASN A CA 1
ATOM 2663 C C . ASN A 1 355 ? 3.390 -33.693 -29.052 1.00 85.19 355 ASN A C 1
ATOM 2665 O O . ASN A 1 355 ? 3.233 -33.629 -30.272 1.00 85.19 355 ASN A O 1
ATOM 2669 N N . LYS A 1 356 ? 4.610 -33.825 -28.514 1.00 81.88 356 LYS A N 1
ATOM 2670 C CA . LYS A 1 356 ? 5.823 -33.907 -29.347 1.00 81.88 356 LYS A CA 1
ATOM 2671 C C . LYS A 1 356 ? 5.875 -35.194 -30.170 1.00 81.88 356 LYS A C 1
ATOM 2673 O O . LYS A 1 356 ? 6.294 -35.152 -31.326 1.00 81.88 356 LYS A O 1
ATOM 2678 N N . GLY A 1 357 ? 5.430 -36.314 -29.593 1.00 83.38 357 GLY A N 1
ATOM 2679 C CA . GLY A 1 357 ? 5.346 -37.596 -30.295 1.00 83.38 357 GLY A CA 1
ATOM 2680 C C . GLY A 1 357 ? 4.417 -37.532 -31.510 1.00 83.38 357 GLY A C 1
ATOM 2681 O O . GLY A 1 357 ? 4.785 -37.976 -32.596 1.00 83.38 357 GLY A O 1
ATOM 2682 N N . PHE A 1 358 ? 3.253 -36.894 -31.359 1.00 83.31 358 PHE A N 1
ATOM 2683 C CA . PHE A 1 358 ? 2.261 -36.783 -32.431 1.00 83.31 358 PHE A CA 1
ATOM 2684 C C . PHE A 1 358 ? 2.738 -35.904 -33.600 1.00 83.31 358 PHE A C 1
ATOM 2686 O O . PHE A 1 358 ? 2.567 -36.267 -34.762 1.00 83.31 358 PHE A O 1
ATOM 2693 N N . ILE A 1 359 ? 3.416 -34.786 -33.312 1.00 81.00 359 ILE A N 1
ATOM 2694 C CA . ILE A 1 359 ? 3.970 -33.894 -34.348 1.00 81.00 359 ILE A CA 1
ATOM 2695 C C . ILE A 1 359 ? 5.039 -34.616 -35.182 1.00 81.00 359 ILE A C 1
ATOM 2697 O O . ILE A 1 359 ? 5.086 -34.456 -36.402 1.00 81.00 359 ILE A O 1
ATOM 2701 N N . SER A 1 360 ? 5.871 -35.446 -34.546 1.00 79.62 360 SER A N 1
ATOM 2702 C CA . SER A 1 360 ? 6.901 -36.228 -35.242 1.00 79.62 360 SER A CA 1
ATOM 2703 C C . SER A 1 360 ? 6.303 -37.269 -36.195 1.00 79.62 360 SER A C 1
ATOM 2705 O O . SER A 1 360 ? 6.843 -37.490 -37.281 1.00 79.62 360 SER A O 1
ATOM 2707 N N . LEU A 1 361 ? 5.183 -37.891 -35.809 1.00 85.38 361 LEU A N 1
ATOM 2708 C CA . LEU A 1 361 ? 4.470 -38.857 -36.650 1.00 85.38 361 LEU A CA 1
ATOM 2709 C C . LEU A 1 361 ? 3.850 -38.183 -37.876 1.00 85.38 361 LEU A C 1
ATOM 2711 O O . LEU A 1 361 ? 4.018 -38.679 -38.986 1.00 85.38 361 LEU A O 1
ATOM 2715 N N . ILE A 1 362 ? 3.205 -37.025 -37.695 1.00 83.50 362 ILE A N 1
ATOM 2716 C CA . ILE A 1 362 ? 2.611 -36.275 -38.811 1.00 83.50 362 ILE A CA 1
ATOM 2717 C C . ILE A 1 362 ? 3.688 -35.866 -39.822 1.00 83.50 362 ILE A C 1
ATOM 2719 O O . ILE A 1 362 ? 3.488 -36.056 -41.019 1.00 83.50 362 ILE A O 1
ATOM 2723 N N . ARG A 1 363 ? 4.846 -35.366 -39.363 1.00 79.12 363 ARG A N 1
ATOM 2724 C CA . ARG A 1 363 ? 5.964 -35.022 -40.263 1.00 79.12 363 ARG A CA 1
ATOM 2725 C C . ARG A 1 363 ? 6.459 -36.229 -41.053 1.00 79.12 363 ARG A C 1
ATOM 2727 O O . ARG A 1 363 ? 6.614 -36.127 -42.262 1.00 79.12 363 ARG A O 1
ATOM 2734 N N . SER A 1 364 ? 6.618 -37.375 -40.390 1.00 84.31 364 SER A N 1
ATOM 2735 C CA . SER A 1 364 ? 7.091 -38.604 -41.041 1.00 84.31 364 SER A CA 1
ATOM 2736 C C . SER A 1 364 ? 6.129 -39.082 -42.137 1.00 84.31 364 SER A C 1
ATOM 2738 O O . SER A 1 364 ? 6.569 -39.463 -43.216 1.00 84.31 364 SER A O 1
ATOM 2740 N N . VAL A 1 365 ? 4.813 -39.026 -41.892 1.00 85.50 365 VAL A N 1
ATOM 2741 C CA . VAL A 1 365 ? 3.795 -39.407 -42.890 1.00 85.50 365 VAL A CA 1
ATOM 2742 C C . VAL A 1 365 ? 3.749 -38.412 -44.053 1.00 85.50 365 VAL A C 1
ATOM 2744 O O . VAL A 1 365 ? 3.631 -38.826 -45.204 1.00 85.50 365 VAL A O 1
ATOM 2747 N N . LEU A 1 366 ? 3.873 -37.112 -43.775 1.00 81.12 366 LEU A N 1
ATOM 2748 C CA . LEU A 1 366 ? 3.841 -36.074 -44.806 1.00 81.12 366 LEU A CA 1
ATOM 2749 C C . LEU A 1 366 ? 5.079 -36.125 -45.720 1.00 81.12 366 LEU A C 1
ATOM 2751 O O . LEU A 1 366 ? 4.961 -35.919 -46.924 1.00 81.12 366 LEU A O 1
ATOM 2755 N N . GLU A 1 367 ? 6.254 -36.438 -45.170 1.00 83.44 367 GLU A N 1
ATOM 2756 C CA . GLU A 1 367 ? 7.495 -36.604 -45.941 1.00 83.44 367 GLU A CA 1
ATOM 2757 C C . GLU A 1 367 ? 7.499 -37.884 -46.790 1.00 83.44 367 GLU A C 1
ATOM 2759 O O . GLU A 1 367 ? 8.046 -37.888 -47.892 1.00 83.44 367 GLU A O 1
ATOM 2764 N N . LEU A 1 368 ? 6.855 -38.956 -46.317 1.00 81.50 368 LEU A N 1
ATOM 2765 C CA . LEU A 1 368 ? 6.678 -40.198 -47.078 1.00 81.50 368 LEU A CA 1
ATOM 2766 C C . LEU A 1 368 ? 5.688 -40.056 -48.242 1.00 81.50 368 LEU A C 1
ATOM 2768 O O . LEU A 1 368 ? 5.836 -40.762 -49.232 1.00 81.50 368 LEU A O 1
ATOM 2772 N N . GLY A 1 369 ? 4.703 -39.160 -48.138 1.00 73.31 369 GLY A N 1
ATOM 2773 C CA . GLY A 1 369 ? 3.705 -38.920 -49.187 1.00 73.31 369 GLY A CA 1
ATOM 2774 C C . GLY A 1 369 ? 4.141 -37.961 -50.301 1.00 73.31 369 GLY A C 1
ATOM 2775 O O . GLY A 1 369 ? 3.375 -37.751 -51.235 1.00 73.31 369 GLY A O 1
ATOM 2776 N N . ASN A 1 370 ? 5.331 -37.357 -50.200 1.00 65.12 370 ASN A N 1
ATOM 2777 C CA . ASN A 1 370 ? 5.859 -36.394 -51.177 1.00 65.12 370 ASN A CA 1
ATOM 2778 C C . ASN A 1 370 ? 6.955 -36.996 -52.089 1.00 65.12 370 ASN A C 1
ATOM 2780 O O . ASN A 1 370 ? 7.725 -36.265 -52.715 1.00 65.12 370 ASN A O 1
ATOM 2784 N N . LYS A 1 371 ? 7.032 -38.330 -52.135 1.00 48.88 371 LYS A N 1
ATOM 2785 C CA . LYS A 1 371 ? 7.700 -39.142 -53.161 1.00 48.88 371 LYS A CA 1
ATOM 2786 C C . LYS A 1 371 ? 6.644 -39.976 -53.865 1.00 48.88 371 LYS A C 1
ATOM 2788 O O . LYS A 1 371 ? 6.832 -40.217 -55.076 1.00 48.88 371 LYS A O 1
#